Protein AF-A0A932UWS0-F1 (afdb_monomer_lite)

Secondary structure (DSSP, 8-state):
-HHHHHHHHHHHHHHHHHHHHHHHHHHHHHTTB-TTS-B--GGG-TT--HHHHHHHHHHHHHHHHT--TT--HHHHHHHHHHHHHHHHHHHHHHHHHHHHTTSS--SS--BGGGTSB-HHHHHHHHH-TTS-HHHHHHHHHHHHHHHHHTT-HHHH-TTSGGGSSPPPHHHHHHHHHIIIIIS-HHHHHSTTHHHHHHHHHHHHHHHHHHHH--SPPPTTTHHHHH-PPPPHHHHHHHHIIIIIHHHHHH-TT-THHHH-TTPPPPPTT-PPPP-PPPPGGG-----TT-TTTHHHHHHHHHHHHHHHHH-TTS-HHHHT--SSPPSS----------------------

Structure (mmCIF, N/CA/C/O backbone):
data_AF-A0A932UWS0-F1
#
_entry.id   AF-A0A932UWS0-F1
#
loop_
_atom_site.group_PDB
_atom_site.id
_atom_site.type_symbol
_atom_site.label_atom_id
_atom_site.label_alt_id
_atom_site.label_comp_id
_atom_site.label_asym_id
_atom_site.label_entity_id
_atom_site.label_seq_id
_atom_site.pdbx_PDB_ins_code
_atom_site.Cartn_x
_atom_site.Cartn_y
_atom_site.Cartn_z
_atom_site.occupancy
_atom_site.B_iso_or_equiv
_atom_site.auth_seq_id
_atom_site.auth_comp_id
_atom_site.auth_asym_id
_atom_site.auth_atom_id
_atom_site.pdbx_PDB_model_num
ATOM 1 N N . MET A 1 1 ? -3.680 20.865 -19.166 1.00 58.34 1 MET A N 1
ATOM 2 C CA . MET A 1 1 ? -3.885 19.403 -19.260 1.00 58.34 1 MET A CA 1
ATOM 3 C C . MET A 1 1 ? -2.942 18.615 -18.351 1.00 58.34 1 MET A C 1
ATOM 5 O O . MET A 1 1 ? -3.366 18.340 -17.243 1.00 58.34 1 MET A O 1
ATOM 9 N N . GLU A 1 2 ? -1.678 18.314 -18.695 1.00 74.88 2 GLU A N 1
ATOM 10 C CA . GLU A 1 2 ? -0.829 17.445 -17.831 1.00 74.88 2 GLU A CA 1
ATOM 11 C C . GLU A 1 2 ? -0.573 18.024 -16.422 1.00 74.88 2 GLU A C 1
ATOM 13 O O . GLU A 1 2 ? -0.642 17.312 -15.424 1.00 74.88 2 GLU A O 1
ATOM 18 N N . ARG A 1 3 ? -0.357 19.343 -16.314 1.00 79.38 3 ARG A N 1
ATOM 19 C CA . ARG A 1 3 ? -0.168 20.020 -15.018 1.00 79.38 3 ARG A CA 1
ATOM 20 C C . ARG A 1 3 ? -1.431 20.034 -14.147 1.00 79.38 3 ARG A C 1
ATOM 22 O O . ARG A 1 3 ? -1.320 19.866 -12.940 1.00 79.38 3 ARG A O 1
ATOM 29 N N . GLU A 1 4 ? -2.603 20.246 -14.745 1.00 84.81 4 GLU A N 1
ATOM 30 C CA . GLU A 1 4 ? -3.894 20.245 -14.029 1.00 84.81 4 GLU A CA 1
ATOM 31 C C . GLU A 1 4 ? -4.252 18.841 -13.554 1.00 84.81 4 GLU A C 1
ATOM 33 O O . GLU A 1 4 ? -4.661 18.659 -12.415 1.00 84.81 4 GLU A O 1
ATOM 38 N N . ARG A 1 5 ? -4.003 17.845 -14.402 1.00 87.25 5 ARG A N 1
ATOM 39 C CA . ARG A 1 5 ? -4.154 16.428 -14.089 1.00 87.25 5 ARG A CA 1
ATOM 40 C C . ARG A 1 5 ? -3.277 16.002 -12.910 1.00 87.25 5 ARG A C 1
ATOM 42 O O . ARG A 1 5 ? -3.780 15.451 -11.939 1.00 87.25 5 ARG A O 1
ATOM 49 N N . ARG A 1 6 ? -1.978 16.320 -12.949 1.00 88.00 6 ARG A N 1
ATOM 50 C CA . ARG A 1 6 ? -1.047 16.053 -11.836 1.00 88.00 6 ARG A CA 1
ATOM 51 C C . ARG A 1 6 ? -1.451 16.772 -10.550 1.00 88.00 6 ARG A C 1
ATOM 53 O O . ARG A 1 6 ? -1.358 16.194 -9.473 1.00 88.00 6 ARG A O 1
ATOM 60 N N . PHE A 1 7 ? -1.919 18.015 -10.664 1.00 91.81 7 PHE A N 1
ATOM 61 C CA . PHE A 1 7 ? -2.457 18.755 -9.526 1.00 91.81 7 PHE A CA 1
ATOM 62 C C . PHE A 1 7 ? -3.683 18.053 -8.930 1.00 91.81 7 PHE A C 1
ATOM 64 O O . PHE A 1 7 ? -3.729 17.862 -7.723 1.00 91.81 7 PHE A O 1
ATOM 71 N N . HIS A 1 8 ? -4.631 17.606 -9.755 1.00 94.62 8 HIS A N 1
ATOM 72 C CA . HIS A 1 8 ? -5.820 16.900 -9.281 1.00 94.62 8 HIS A CA 1
ATOM 73 C C . HIS A 1 8 ? -5.472 15.585 -8.567 1.00 94.62 8 HIS A C 1
ATOM 75 O O . HIS A 1 8 ? -5.904 15.387 -7.436 1.00 94.62 8 HIS A O 1
ATOM 81 N N . ILE A 1 9 ? -4.605 14.748 -9.155 1.00 95.06 9 ILE A N 1
ATOM 82 C CA . ILE A 1 9 ? -4.128 13.509 -8.511 1.00 95.06 9 ILE A CA 1
ATOM 83 C C . ILE A 1 9 ? -3.490 13.821 -7.151 1.00 95.06 9 ILE A C 1
ATOM 85 O O . ILE A 1 9 ? -3.750 13.125 -6.174 1.00 95.06 9 ILE A O 1
ATOM 89 N N . ARG A 1 10 ? -2.691 14.890 -7.057 1.00 94.38 10 ARG A N 1
ATOM 90 C CA . ARG A 1 10 ? -2.098 15.322 -5.786 1.00 94.38 10 ARG A CA 1
ATOM 91 C C . ARG A 1 10 ? -3.158 15.653 -4.734 1.00 94.38 10 ARG A C 1
ATOM 93 O O . ARG A 1 10 ? -3.017 15.222 -3.592 1.00 94.38 10 ARG A O 1
ATOM 100 N N . GLU A 1 11 ? -4.207 16.389 -5.098 1.00 96.12 11 GLU A N 1
ATOM 101 C CA . GLU A 1 11 ? -5.289 16.723 -4.163 1.00 96.12 11 GLU A CA 1
ATOM 102 C C . GLU A 1 11 ? -6.072 15.474 -3.720 1.00 96.12 11 GLU A C 1
ATOM 104 O O . GLU A 1 11 ? -6.375 15.344 -2.535 1.00 96.12 11 GLU A O 1
ATOM 109 N N . VAL A 1 12 ? -6.307 14.509 -4.618 1.00 97.31 12 VAL A N 1
ATOM 110 C CA . VAL A 1 12 ? -6.927 13.214 -4.272 1.00 97.31 12 VAL A CA 1
ATOM 111 C C . VAL A 1 12 ? -6.075 12.449 -3.255 1.00 97.31 12 VAL A C 1
ATOM 113 O O . VAL A 1 12 ? -6.592 11.977 -2.241 1.00 97.31 12 VAL A O 1
ATOM 116 N N . VAL A 1 13 ? -4.758 12.359 -3.475 1.00 96.38 13 VAL A N 1
ATOM 117 C CA . VAL A 1 13 ? -3.829 11.697 -2.539 1.00 96.38 13 VAL A CA 1
ATOM 118 C C . VAL A 1 13 ? -3.847 12.385 -1.175 1.00 96.38 13 VAL A C 1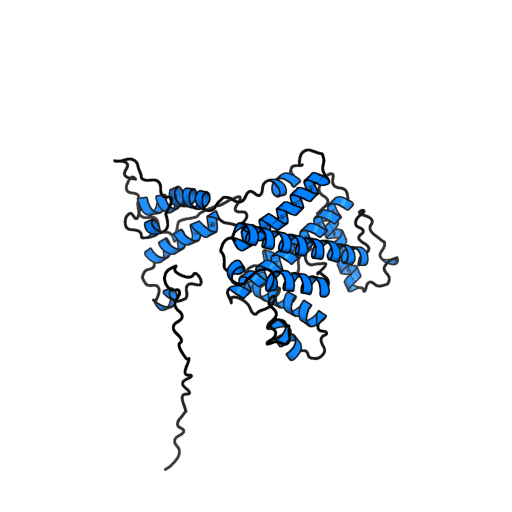
ATOM 120 O O . VAL A 1 13 ? -3.922 11.715 -0.143 1.00 96.38 13 VAL A O 1
ATOM 123 N N . LYS A 1 14 ? -3.834 13.721 -1.158 1.00 95.19 14 LYS A N 1
ATOM 124 C CA . LYS A 1 14 ? -3.912 14.517 0.069 1.00 95.19 14 LYS A CA 1
ATOM 125 C C . LYS A 1 14 ? -5.208 14.262 0.838 1.00 95.19 14 LYS A C 1
ATOM 127 O O . LYS A 1 14 ? -5.166 14.074 2.052 1.00 95.19 14 LYS A O 1
ATOM 132 N N . GLN A 1 15 ? -6.341 14.223 0.144 1.00 96.88 15 GLN A N 1
ATOM 133 C CA . GLN A 1 15 ? -7.634 13.917 0.748 1.00 96.88 15 GLN A CA 1
ATOM 134 C C . GLN A 1 15 ? -7.652 12.504 1.343 1.00 96.88 15 GLN A C 1
ATOM 136 O O . GLN A 1 15 ? -8.058 12.333 2.490 1.00 96.88 15 GLN A O 1
ATOM 141 N N . CYS A 1 16 ? -7.169 11.501 0.602 1.00 98.06 16 CYS A N 1
ATOM 142 C CA . CYS A 1 16 ? -7.095 10.121 1.089 1.00 98.06 16 CYS A CA 1
ATOM 143 C C . CYS A 1 16 ? -6.249 10.018 2.360 1.00 98.06 16 CYS A C 1
ATOM 145 O O . CYS A 1 16 ? -6.648 9.355 3.316 1.00 98.06 16 CYS A O 1
ATOM 147 N N . ARG A 1 17 ? -5.108 10.715 2.392 1.00 96.12 17 ARG A N 1
ATOM 148 C CA . ARG A 1 17 ? -4.246 10.787 3.571 1.00 96.12 17 ARG A CA 1
ATOM 149 C C . ARG A 1 17 ? -4.981 11.352 4.783 1.00 96.12 17 ARG A C 1
ATOM 151 O O . ARG A 1 17 ? -4.983 10.718 5.831 1.00 96.12 17 ARG A O 1
ATOM 158 N N . GLN A 1 18 ? -5.627 12.506 4.629 1.00 95.94 18 GLN A N 1
ATOM 159 C CA . GLN A 1 18 ? -6.355 13.161 5.720 1.00 95.94 18 GLN A CA 1
ATOM 160 C C . GLN A 1 18 ? -7.493 12.292 6.261 1.00 95.94 18 GLN A C 1
ATOM 162 O O . GLN A 1 18 ? -7.678 12.219 7.473 1.00 95.94 18 GLN A O 1
ATOM 167 N N . LEU A 1 19 ? -8.237 11.620 5.374 1.00 98.06 19 LEU A N 1
ATOM 168 C CA . LEU A 1 19 ? -9.303 10.699 5.765 1.00 98.06 19 LEU A CA 1
ATOM 169 C C . LEU A 1 19 ? -8.758 9.529 6.589 1.00 98.06 19 LEU A C 1
ATOM 171 O O . LEU A 1 19 ? -9.299 9.237 7.651 1.00 98.06 19 LEU A O 1
ATOM 175 N N . LEU A 1 20 ? -7.682 8.889 6.122 1.00 98.12 20 LEU A N 1
ATOM 176 C CA . LEU A 1 20 ? -7.073 7.749 6.809 1.00 98.12 20 LEU A CA 1
ATOM 177 C C . LEU A 1 20 ? -6.462 8.146 8.152 1.00 98.12 20 LEU A C 1
ATOM 179 O O . LEU A 1 20 ? -6.723 7.485 9.149 1.00 98.12 20 LEU A O 1
ATOM 183 N N . GLU A 1 21 ? -5.674 9.220 8.204 1.00 95.94 21 GLU A N 1
ATOM 184 C CA . GLU A 1 21 ? -5.027 9.654 9.446 1.00 95.94 21 GLU A CA 1
ATOM 185 C C . GLU A 1 21 ? -6.061 10.048 10.515 1.00 95.94 21 GLU A C 1
ATOM 187 O O . GLU A 1 21 ? -5.931 9.644 11.670 1.00 95.94 21 GLU A O 1
ATOM 192 N N . ALA A 1 22 ? -7.121 10.771 10.134 1.00 97.06 22 ALA A N 1
ATOM 193 C CA . ALA A 1 22 ? -8.182 11.162 11.062 1.00 97.06 22 ALA A CA 1
ATOM 194 C C . ALA A 1 22 ? -8.993 9.961 11.580 1.00 97.06 22 ALA A C 1
ATOM 196 O O . ALA A 1 22 ? -9.351 9.914 12.755 1.00 97.06 22 ALA A O 1
ATOM 197 N N . ASP A 1 23 ? -9.284 8.989 10.718 1.00 98.31 23 ASP A N 1
ATOM 198 C CA . ASP A 1 23 ? -10.013 7.771 11.083 1.00 98.31 23 ASP A CA 1
ATOM 199 C C . ASP A 1 23 ? -9.198 6.869 12.013 1.00 98.31 23 ASP A C 1
ATOM 201 O O . ASP A 1 23 ? -9.688 6.424 13.051 1.00 98.31 23 ASP A O 1
ATOM 205 N N . LEU A 1 24 ? -7.920 6.670 11.691 1.00 96.75 24 LEU A N 1
ATOM 206 C CA . LEU A 1 24 ? -7.016 5.858 12.496 1.00 96.75 24 LEU A CA 1
ATOM 207 C C . LEU A 1 24 ? -6.747 6.486 13.867 1.00 96.75 24 LEU A C 1
ATOM 209 O O . LEU A 1 24 ? -6.638 5.753 14.848 1.00 96.75 24 LEU A O 1
ATOM 213 N N . ASP A 1 25 ? -6.699 7.817 13.977 1.00 96.56 25 ASP A N 1
ATOM 214 C CA . ASP A 1 25 ? -6.643 8.501 15.276 1.00 96.56 25 ASP A CA 1
ATOM 215 C C . ASP A 1 25 ? -7.885 8.186 16.129 1.00 96.56 25 ASP A C 1
ATOM 217 O O . ASP A 1 25 ? -7.767 7.856 17.312 1.00 96.56 25 ASP A O 1
ATOM 221 N N . VAL A 1 26 ? -9.082 8.205 15.533 1.00 96.75 26 VAL A N 1
ATOM 222 C CA . VAL A 1 26 ? -10.325 7.830 16.228 1.00 96.75 26 VAL A CA 1
ATOM 223 C C . VAL A 1 26 ? -10.287 6.370 16.685 1.00 96.75 26 VAL A C 1
ATOM 225 O O . VAL A 1 26 ? -10.605 6.089 17.846 1.00 96.75 26 VAL A O 1
ATOM 228 N N . GLU A 1 27 ? -9.858 5.444 15.826 1.00 95.75 27 GLU A N 1
ATOM 229 C CA . GLU A 1 27 ? -9.758 4.030 16.192 1.00 95.75 27 GLU A CA 1
ATOM 230 C C . GLU A 1 27 ? -8.694 3.799 17.283 1.00 95.75 27 GLU A C 1
ATOM 232 O O . GLU A 1 27 ? -8.958 3.094 18.259 1.00 95.75 27 GLU A O 1
ATOM 237 N N . LEU A 1 28 ? -7.525 4.448 17.226 1.00 96.38 28 LEU A N 1
ATOM 238 C CA . LEU A 1 28 ? -6.516 4.360 18.294 1.00 96.38 28 LEU A CA 1
ATOM 239 C C . LEU A 1 28 ? -7.053 4.895 19.630 1.00 96.38 28 LEU A C 1
ATOM 241 O O . LEU A 1 28 ? -6.861 4.267 20.677 1.00 96.38 28 LEU A O 1
ATOM 245 N N . ARG A 1 29 ? -7.805 6.001 19.612 1.00 95.56 29 ARG A N 1
ATOM 246 C CA . ARG A 1 29 ? -8.463 6.550 20.810 1.00 95.56 29 ARG A CA 1
ATOM 247 C C . ARG A 1 29 ? -9.533 5.615 21.368 1.00 95.56 29 ARG A C 1
ATOM 249 O O . ARG A 1 29 ? -9.649 5.507 22.588 1.00 95.56 29 ARG A O 1
ATOM 256 N N . ARG A 1 30 ? -10.268 4.881 20.525 1.00 95.06 30 ARG A N 1
ATOM 257 C CA . ARG A 1 30 ? -11.201 3.820 20.962 1.00 95.06 30 ARG A CA 1
ATOM 258 C C . ARG A 1 30 ? -10.479 2.706 21.728 1.00 95.06 30 ARG A C 1
ATOM 260 O O . ARG A 1 30 ? -11.054 2.131 22.654 1.00 95.06 30 ARG A O 1
ATOM 267 N N . PHE A 1 31 ? -9.222 2.446 21.378 1.00 95.69 31 PHE A N 1
ATOM 268 C CA . PHE A 1 31 ? -8.300 1.561 22.090 1.00 95.69 31 PHE A CA 1
ATOM 269 C C . PHE A 1 31 ? -7.591 2.250 23.280 1.00 95.69 31 PHE A C 1
ATOM 271 O O . PHE A 1 31 ? -6.786 1.633 23.969 1.00 95.69 31 PHE A O 1
ATOM 278 N N . GLY A 1 32 ? -7.888 3.513 23.591 1.00 95.31 32 GLY A N 1
ATOM 279 C CA . GLY A 1 32 ? -7.264 4.248 24.696 1.00 95.31 32 GLY A CA 1
ATOM 280 C C . GLY A 1 32 ? -5.799 4.622 24.454 1.00 95.31 32 GLY A C 1
ATOM 281 O O . GLY A 1 32 ? -5.059 4.832 25.416 1.00 95.31 32 GLY A O 1
ATOM 282 N N . LEU A 1 33 ? -5.376 4.673 23.189 1.00 96.00 33 LEU A N 1
ATOM 283 C CA . LEU A 1 33 ? -4.053 5.109 22.742 1.00 96.00 33 LEU A CA 1
ATOM 284 C C . LEU A 1 33 ? -4.166 6.554 22.243 1.00 96.00 33 LEU A C 1
ATOM 286 O O . LEU A 1 33 ? -4.597 6.802 21.117 1.00 96.00 33 LEU A O 1
ATOM 290 N N . MET A 1 34 ? -3.836 7.508 23.109 1.00 95.31 34 MET A N 1
ATOM 291 C CA . MET A 1 34 ? -4.069 8.930 22.867 1.00 95.31 34 MET A CA 1
ATOM 292 C C . MET A 1 34 ? -2.933 9.565 22.060 1.00 95.31 34 MET A C 1
ATOM 294 O O . MET A 1 34 ? -1.764 9.226 22.234 1.00 95.31 34 MET A O 1
ATOM 298 N N . GLU A 1 35 ? -3.283 10.564 21.252 1.00 90.88 35 GLU A N 1
ATOM 299 C CA . GLU A 1 35 ? -2.349 11.339 20.424 1.00 90.88 35 GLU A CA 1
ATOM 300 C C . GLU A 1 35 ? -1.270 12.078 21.235 1.00 90.88 35 GLU A C 1
ATOM 302 O O . GLU A 1 35 ? -0.159 12.285 20.762 1.00 90.88 35 GLU A O 1
ATOM 307 N N . ASP A 1 36 ? -1.552 12.448 22.487 1.00 90.56 36 ASP A N 1
ATOM 308 C CA . ASP A 1 36 ? -0.566 13.058 23.392 1.00 90.56 36 ASP A CA 1
ATOM 309 C C . ASP A 1 36 ? 0.384 12.035 24.047 1.00 90.56 36 ASP A C 1
ATOM 311 O O . ASP A 1 36 ? 1.141 12.368 24.960 1.00 90.56 36 ASP A O 1
ATOM 315 N N . GLY A 1 37 ? 0.348 10.781 23.590 1.00 88.56 37 GLY A N 1
ATOM 316 C CA . GLY A 1 37 ? 1.151 9.678 24.102 1.00 88.56 37 GLY A CA 1
ATOM 317 C C . GLY A 1 37 ? 0.593 9.046 25.376 1.00 88.56 37 GLY A C 1
ATOM 318 O O . GLY A 1 37 ? 1.191 8.099 25.887 1.00 88.56 37 GLY A O 1
ATOM 319 N N . ARG A 1 38 ? -0.537 9.518 25.922 1.00 93.75 38 ARG A N 1
ATOM 320 C CA . ARG A 1 38 ? -1.163 8.845 27.066 1.00 93.75 38 ARG A CA 1
ATOM 321 C C . ARG A 1 38 ? -1.746 7.499 26.656 1.00 93.75 38 ARG A C 1
ATOM 323 O O . ARG A 1 38 ? -2.413 7.356 25.636 1.00 93.75 38 ARG A O 1
ATOM 330 N N . ILE A 1 39 ? -1.554 6.530 27.537 1.00 94.69 39 ILE A N 1
ATOM 331 C CA . ILE A 1 39 ? -2.109 5.188 27.435 1.00 94.69 39 ILE A CA 1
ATOM 332 C C . ILE A 1 39 ? -3.119 5.016 28.573 1.00 94.69 39 ILE A C 1
ATOM 334 O O . ILE A 1 39 ? -2.762 5.148 29.743 1.00 94.69 39 ILE A O 1
ATOM 338 N N . LEU A 1 40 ? -4.386 4.765 28.235 1.00 94.00 40 LEU A N 1
ATOM 339 C CA . LEU A 1 40 ? -5.429 4.482 29.221 1.00 94.00 40 LEU A CA 1
ATOM 340 C C . LEU A 1 40 ? -5.361 3.025 29.691 1.00 94.00 40 LEU A C 1
ATOM 342 O O . LEU A 1 40 ? -5.126 2.115 28.894 1.00 94.00 40 LEU A O 1
ATOM 346 N N . ASP A 1 41 ? -5.619 2.821 30.984 1.00 92.69 41 ASP A N 1
ATOM 347 C CA . ASP A 1 41 ? -5.729 1.491 31.586 1.00 92.69 41 ASP A CA 1
ATOM 348 C C . ASP A 1 41 ? -6.915 0.715 30.995 1.00 92.69 41 ASP A C 1
ATOM 350 O O . ASP A 1 41 ? -7.986 1.286 30.768 1.00 92.69 41 ASP A O 1
ATOM 354 N N . LEU A 1 42 ? -6.757 -0.601 30.817 1.00 91.00 42 LEU A N 1
ATOM 355 C CA . LEU A 1 42 ? -7.800 -1.475 30.257 1.00 91.00 42 LEU A CA 1
ATOM 356 C C . LEU A 1 42 ? -9.105 -1.452 31.070 1.00 91.00 42 LEU A C 1
ATOM 358 O O . LEU A 1 42 ? -10.185 -1.536 30.489 1.00 91.00 42 LEU A O 1
ATOM 362 N N . ASP A 1 43 ? -9.027 -1.255 32.388 1.00 90.31 43 ASP A N 1
ATOM 363 C CA . ASP A 1 43 ? -10.201 -1.157 33.268 1.00 90.31 43 ASP A CA 1
ATOM 364 C C . ASP A 1 43 ? -11.103 0.042 32.931 1.00 90.31 43 ASP A C 1
ATOM 366 O O . ASP A 1 43 ? -12.295 0.044 33.239 1.00 90.31 43 ASP A O 1
ATOM 370 N N . LYS A 1 44 ? -10.552 1.067 32.267 1.00 91.56 44 LYS A N 1
ATOM 371 C CA . LYS A 1 44 ? -11.286 2.258 31.810 1.00 91.56 44 LYS A CA 1
ATOM 372 C C . LYS A 1 44 ? -11.905 2.074 30.419 1.00 91.56 44 LYS A C 1
ATOM 374 O O . LYS A 1 44 ? -12.530 3.005 29.916 1.00 91.56 44 LYS A O 1
ATOM 379 N N . LEU A 1 45 ? -11.749 0.899 29.803 1.00 93.25 45 LEU A N 1
ATOM 380 C CA . LEU A 1 45 ? -12.214 0.571 28.451 1.00 93.25 45 LEU A CA 1
ATOM 381 C C . LEU A 1 45 ? -13.161 -0.652 28.476 1.00 93.25 45 LEU A C 1
ATOM 383 O O . LEU A 1 45 ? -12.862 -1.688 27.876 1.00 93.25 45 LEU A O 1
ATOM 387 N N . PRO A 1 46 ? -14.317 -0.574 29.170 1.00 92.81 46 PRO A N 1
ATOM 388 C CA . PRO A 1 46 ? -15.211 -1.721 29.365 1.00 92.81 46 PRO A CA 1
ATOM 389 C C . PRO A 1 46 ? -15.894 -2.206 28.077 1.00 92.81 46 PRO A C 1
ATOM 391 O O . PRO A 1 46 ? -16.451 -3.298 28.056 1.00 92.81 46 PRO A O 1
ATOM 394 N N . HIS A 1 47 ? -15.867 -1.407 27.007 1.00 92.75 47 HIS A N 1
ATOM 395 C CA . HIS A 1 47 ? -16.423 -1.756 25.698 1.00 92.75 47 HIS A CA 1
ATOM 396 C C . HIS A 1 47 ? -15.535 -2.703 24.881 1.00 92.75 47 HIS A C 1
ATOM 398 O O . HIS A 1 47 ? -15.997 -3.213 23.863 1.00 92.75 47 HIS A O 1
ATOM 404 N N . LEU A 1 48 ? -14.274 -2.916 25.276 1.00 93.38 48 LEU A N 1
ATOM 405 C CA . LEU A 1 48 ? -13.361 -3.801 24.553 1.00 93.38 48 LEU A CA 1
ATOM 406 C C . LEU A 1 48 ? -13.644 -5.268 24.882 1.00 93.38 48 LEU A C 1
ATOM 408 O O . LEU A 1 48 ? -13.637 -5.671 26.048 1.00 93.38 48 LEU A O 1
ATOM 412 N N . THR A 1 49 ? -13.831 -6.068 23.833 1.00 94.19 49 THR A N 1
ATOM 413 C CA . THR A 1 49 ? -13.890 -7.531 23.928 1.00 94.19 49 THR A CA 1
ATOM 414 C C . THR A 1 49 ? -12.520 -8.120 24.290 1.00 94.19 49 THR A C 1
ATOM 416 O O . THR A 1 49 ? -11.505 -7.435 24.199 1.00 94.19 49 THR A O 1
ATOM 419 N N . GLU A 1 50 ? -12.447 -9.401 24.661 1.00 91.56 50 GLU A N 1
ATOM 420 C CA . GLU A 1 50 ? -11.153 -10.057 24.933 1.00 91.56 50 GLU A CA 1
ATOM 421 C C . GLU A 1 50 ? -10.210 -10.025 23.717 1.00 91.56 50 GLU A C 1
ATOM 423 O O . GLU A 1 50 ? -9.041 -9.669 23.850 1.00 91.56 50 GLU A O 1
ATOM 428 N N . ALA A 1 51 ? -10.731 -10.258 22.507 1.00 91.81 51 ALA A N 1
ATOM 429 C CA . ALA A 1 51 ? -9.946 -10.126 21.276 1.00 91.81 51 ALA A CA 1
ATOM 430 C C . ALA A 1 51 ? -9.460 -8.681 21.041 1.00 91.81 51 ALA A C 1
ATOM 432 O O . ALA A 1 51 ? -8.349 -8.455 20.559 1.00 91.81 51 ALA A O 1
ATOM 433 N N . ASP A 1 52 ? -10.271 -7.684 21.406 1.00 93.50 52 ASP A N 1
ATOM 434 C CA . ASP A 1 52 ? -9.864 -6.280 21.341 1.00 93.50 52 ASP A CA 1
ATOM 435 C C . ASP A 1 52 ? -8.790 -5.947 22.384 1.00 93.50 52 ASP A C 1
ATOM 437 O O . ASP A 1 52 ? -7.912 -5.133 22.107 1.00 93.50 52 ASP A O 1
ATOM 441 N N . ARG A 1 53 ? -8.807 -6.581 23.562 1.00 93.81 53 ARG A N 1
ATOM 442 C CA . ARG A 1 53 ? -7.766 -6.418 24.589 1.00 93.81 53 ARG A CA 1
ATOM 443 C C . ARG A 1 53 ? -6.430 -7.002 24.135 1.00 93.81 53 ARG A C 1
ATOM 445 O O . ARG A 1 53 ? -5.400 -6.358 24.313 1.00 93.81 53 ARG A O 1
ATOM 452 N N . GLU A 1 54 ? -6.433 -8.163 23.486 1.00 93.69 54 GLU A N 1
ATOM 453 C CA . GLU A 1 54 ? -5.222 -8.729 22.874 1.00 93.69 54 GLU A CA 1
ATOM 454 C C . GLU A 1 54 ? -4.667 -7.807 21.782 1.00 93.69 54 GLU A C 1
ATOM 456 O O . GLU A 1 54 ? -3.489 -7.440 21.803 1.00 93.69 54 GLU A O 1
ATOM 461 N N . ARG A 1 55 ? -5.535 -7.347 20.871 1.00 93.94 55 ARG A N 1
ATOM 462 C CA . ARG A 1 55 ? -5.166 -6.378 19.829 1.00 93.94 55 ARG A CA 1
ATOM 463 C C . ARG A 1 55 ? -4.625 -5.086 20.435 1.00 93.94 55 ARG A C 1
ATOM 465 O O . ARG A 1 55 ? -3.634 -4.548 19.951 1.00 93.94 55 ARG A O 1
ATOM 472 N N . ARG A 1 56 ? -5.236 -4.602 21.516 1.00 94.81 56 ARG A N 1
ATOM 473 C CA . ARG A 1 56 ? -4.803 -3.413 22.248 1.00 94.81 56 ARG A CA 1
ATOM 474 C C . ARG A 1 56 ? -3.377 -3.553 22.777 1.00 94.81 56 ARG A C 1
ATOM 476 O O . ARG A 1 56 ? -2.600 -2.605 22.663 1.00 94.81 56 ARG A O 1
ATOM 483 N N . LEU A 1 57 ? -3.023 -4.697 23.355 1.00 93.94 57 LEU A N 1
ATOM 484 C CA . LEU A 1 57 ? -1.661 -4.949 23.833 1.00 93.94 57 LEU A CA 1
ATOM 485 C C . LEU A 1 57 ? -0.660 -4.968 22.670 1.00 93.94 57 LEU A C 1
ATOM 487 O O . LEU A 1 57 ? 0.383 -4.321 22.756 1.00 93.94 57 LEU A O 1
ATOM 491 N N . ALA A 1 58 ? -1.015 -5.619 21.559 1.00 94.00 58 ALA A N 1
ATOM 492 C CA . ALA A 1 58 ? -0.187 -5.646 20.354 1.00 94.00 58 ALA A CA 1
ATOM 493 C C . ALA A 1 58 ? 0.023 -4.243 19.748 1.00 94.00 58 ALA A C 1
ATOM 495 O O . ALA A 1 58 ? 1.133 -3.915 19.333 1.00 94.00 58 ALA A O 1
ATOM 496 N N . LEU A 1 59 ? -1.013 -3.394 19.742 1.00 94.94 59 LEU A N 1
ATOM 497 C CA . LEU A 1 59 ? -0.926 -2.002 19.284 1.00 94.94 59 LEU A CA 1
ATOM 498 C C . LEU A 1 59 ? 0.034 -1.174 20.143 1.00 94.94 59 LEU A C 1
ATOM 500 O O . LEU A 1 59 ? 0.850 -0.425 19.615 1.00 94.94 59 LEU A O 1
ATOM 504 N N . GLU A 1 60 ? -0.028 -1.318 21.467 1.00 94.56 60 GLU A N 1
ATOM 505 C CA . GLU A 1 60 ? 0.902 -0.620 22.360 1.00 94.56 60 GLU A CA 1
ATOM 506 C C . GLU A 1 60 ? 2.345 -1.086 22.171 1.00 94.56 60 GLU A C 1
ATOM 508 O O . GLU A 1 60 ? 3.254 -0.258 22.182 1.00 94.56 60 GLU A O 1
ATOM 513 N N . GLU A 1 61 ? 2.572 -2.383 21.964 1.00 92.12 61 GLU A N 1
ATOM 514 C CA . GLU A 1 61 ? 3.904 -2.892 21.636 1.00 92.12 61 GLU A CA 1
ATOM 515 C C . GLU A 1 61 ? 4.402 -2.334 20.295 1.00 92.12 61 GLU A C 1
ATOM 517 O O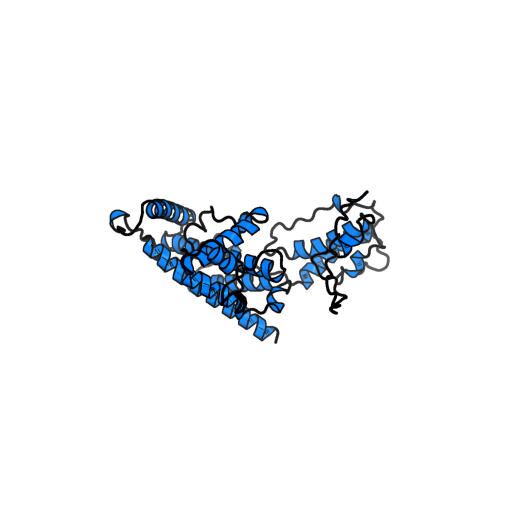 . GLU A 1 61 ? 5.555 -1.914 20.199 1.00 92.12 61 GLU A O 1
ATOM 522 N N . ALA A 1 62 ? 3.539 -2.285 19.277 1.00 87.44 62 ALA A N 1
ATOM 523 C CA . ALA A 1 62 ? 3.876 -1.736 17.968 1.00 87.44 62 ALA A CA 1
ATOM 524 C C . ALA A 1 62 ? 4.251 -0.248 18.053 1.00 87.44 62 ALA A C 1
ATOM 526 O O . ALA A 1 62 ? 5.302 0.140 17.551 1.00 87.44 62 ALA A O 1
ATOM 527 N N . ILE A 1 63 ? 3.473 0.563 18.776 1.00 88.81 63 ILE A N 1
ATOM 528 C CA . ILE A 1 63 ? 3.786 1.983 19.000 1.00 88.81 63 ILE A CA 1
ATOM 529 C C . ILE A 1 63 ? 5.103 2.140 19.766 1.00 88.81 63 ILE A C 1
ATOM 531 O O . ILE A 1 63 ? 5.931 2.971 19.406 1.00 88.81 63 ILE A O 1
ATOM 535 N N . LYS A 1 64 ? 5.344 1.332 20.805 1.00 88.06 64 LYS A N 1
ATOM 536 C CA . LYS A 1 64 ? 6.610 1.383 21.555 1.00 88.06 64 LYS A CA 1
ATOM 537 C C . LYS A 1 64 ? 7.818 1.011 20.694 1.00 88.06 64 LYS A C 1
ATOM 539 O O . LYS A 1 64 ? 8.898 1.537 20.938 1.00 88.06 64 LYS A O 1
ATOM 544 N N . LYS A 1 65 ? 7.666 0.140 19.691 1.00 79.06 65 LYS A N 1
ATOM 545 C CA . LYS A 1 65 ? 8.748 -0.192 18.744 1.00 79.06 65 LYS A CA 1
ATOM 546 C C . LYS A 1 65 ? 9.135 0.986 17.850 1.00 79.06 65 LYS A C 1
ATOM 548 O O . LYS A 1 65 ? 10.305 1.095 17.502 1.00 79.06 65 LYS A O 1
ATOM 553 N N . GLU A 1 66 ? 8.200 1.885 17.549 1.00 75.88 66 GLU A N 1
ATOM 554 C CA . GLU A 1 66 ? 8.480 3.127 16.810 1.00 75.88 66 GLU A CA 1
ATOM 555 C C . GLU A 1 66 ? 9.241 4.171 17.650 1.00 75.88 66 GLU A C 1
ATOM 557 O O . GLU A 1 66 ? 9.699 5.195 17.133 1.00 75.88 66 GLU A O 1
ATOM 562 N N . GLN A 1 67 ? 9.402 3.931 18.957 1.00 78.44 67 GLN A N 1
ATOM 563 C CA . GLN A 1 67 ? 10.127 4.818 19.856 1.00 78.44 67 GLN A CA 1
ATOM 564 C C . GLN A 1 67 ? 11.648 4.633 19.713 1.00 78.44 67 GLN A C 1
ATOM 566 O O . GLN A 1 67 ? 12.301 3.948 20.501 1.00 78.44 67 GLN A O 1
ATOM 571 N N . ALA A 1 68 ? 12.228 5.279 18.702 1.00 69.19 68 ALA A N 1
ATOM 572 C CA . ALA A 1 68 ? 13.677 5.396 18.553 1.00 69.19 68 ALA A CA 1
ATOM 573 C C . ALA A 1 68 ? 14.314 6.200 19.717 1.00 69.19 68 ALA A C 1
ATOM 575 O O . ALA A 1 68 ? 13.622 6.965 20.403 1.00 69.19 68 ALA A O 1
ATOM 576 N N . PRO A 1 69 ? 15.634 6.062 19.968 1.00 67.81 69 PRO A N 1
ATOM 577 C CA . PRO A 1 69 ? 16.316 6.791 21.035 1.00 67.81 69 PRO A CA 1
ATOM 578 C C . PRO A 1 69 ? 16.108 8.307 20.928 1.00 67.81 69 PRO A C 1
ATOM 580 O O . PRO A 1 69 ? 16.516 8.932 19.957 1.00 67.81 69 PRO A O 1
ATOM 583 N N . GLY A 1 70 ? 15.501 8.903 21.956 1.00 73.69 70 GLY A N 1
ATOM 584 C CA . GLY A 1 70 ? 15.244 10.346 22.015 1.00 73.69 70 GLY A CA 1
ATOM 585 C C . GLY A 1 70 ? 13.839 10.778 21.591 1.00 73.69 70 GLY A C 1
ATOM 586 O O . GLY A 1 70 ? 13.509 11.942 21.803 1.00 73.69 70 GLY A O 1
ATOM 587 N N . LEU A 1 71 ? 13.000 9.869 21.079 1.00 75.56 71 LEU A N 1
ATOM 588 C CA . LEU A 1 71 ? 11.599 10.161 20.771 1.00 75.56 71 LEU A CA 1
ATOM 589 C C . LEU A 1 71 ? 10.690 9.964 21.984 1.00 75.56 71 LEU A C 1
ATOM 591 O O . LEU A 1 71 ? 10.827 9.023 22.777 1.00 75.56 71 LEU A O 1
ATOM 595 N N . THR A 1 72 ? 9.720 10.858 22.103 1.00 88.19 72 THR A N 1
ATOM 596 C CA . THR A 1 72 ? 8.600 10.746 23.033 1.00 88.19 72 THR A CA 1
ATOM 597 C C . THR A 1 72 ? 7.590 9.707 22.547 1.00 88.19 72 THR A C 1
ATOM 599 O O . THR A 1 72 ? 7.510 9.378 21.364 1.00 88.19 72 THR A O 1
ATOM 602 N N . LEU A 1 73 ? 6.761 9.211 23.465 1.00 88.62 73 LEU A N 1
ATOM 603 C CA . LEU A 1 73 ? 5.684 8.282 23.117 1.00 88.62 73 LEU A CA 1
ATOM 604 C C . LEU A 1 73 ? 4.626 8.926 22.201 1.00 88.62 73 LEU A C 1
ATOM 606 O O . LEU A 1 73 ? 4.047 8.242 21.366 1.00 88.62 73 LEU A O 1
ATOM 610 N N . GLN A 1 74 ? 4.422 10.243 22.312 1.00 89.00 74 GLN A N 1
ATOM 611 C CA . GLN A 1 74 ? 3.595 11.022 21.386 1.00 89.00 74 GLN A CA 1
ATOM 612 C C . GLN A 1 74 ? 4.147 10.968 19.953 1.00 89.00 74 GLN A C 1
ATOM 614 O O . GLN A 1 74 ? 3.404 10.732 19.002 1.00 89.00 74 GLN A O 1
ATOM 619 N N . GLU A 1 75 ? 5.455 11.160 19.775 1.00 81.38 75 GLU A N 1
ATOM 620 C CA . GLU A 1 75 ? 6.077 11.095 18.448 1.00 81.38 75 GLU A CA 1
ATOM 621 C C . GLU A 1 75 ? 6.047 9.677 17.872 1.00 81.38 75 GLU A C 1
ATOM 623 O O . GLU A 1 75 ? 5.808 9.518 16.676 1.00 81.38 75 GLU A O 1
ATOM 628 N N . ALA A 1 76 ? 6.233 8.657 18.715 1.00 80.75 76 ALA A N 1
ATOM 629 C CA . ALA A 1 76 ? 6.113 7.256 18.322 1.00 80.75 76 ALA A CA 1
ATOM 630 C C . ALA A 1 76 ? 4.675 6.890 17.907 1.00 80.75 76 ALA A C 1
ATOM 632 O O . ALA A 1 76 ? 4.481 6.237 16.884 1.00 80.75 76 ALA A O 1
ATOM 633 N N . HIS A 1 77 ? 3.661 7.370 18.642 1.00 89.56 77 HIS A N 1
ATOM 634 C CA . HIS A 1 77 ? 2.241 7.215 18.285 1.00 89.56 77 HIS A CA 1
ATOM 635 C C . HIS A 1 77 ? 1.947 7.828 16.916 1.00 89.56 77 HIS A C 1
ATOM 637 O O . HIS A 1 77 ? 1.415 7.148 16.038 1.00 89.56 77 HIS A O 1
ATOM 643 N N . ARG A 1 78 ? 2.389 9.072 16.695 1.00 85.50 78 ARG A N 1
ATOM 644 C CA . ARG A 1 78 ? 2.223 9.761 15.411 1.00 85.50 78 ARG A CA 1
ATOM 645 C C . ARG A 1 78 ? 2.904 9.009 14.264 1.00 85.50 78 ARG A C 1
ATOM 647 O O . ARG A 1 78 ? 2.299 8.864 13.207 1.00 85.50 78 ARG A O 1
ATOM 654 N N . ARG A 1 79 ? 4.141 8.529 14.454 1.00 81.06 79 ARG A N 1
ATOM 655 C CA . ARG A 1 79 ? 4.860 7.728 13.444 1.00 81.06 79 ARG A CA 1
ATOM 656 C C . ARG A 1 79 ? 4.099 6.446 13.113 1.00 81.06 79 ARG A C 1
ATOM 658 O O . ARG A 1 79 ? 3.824 6.205 11.944 1.00 81.06 79 ARG A O 1
ATOM 665 N N . TYR A 1 80 ? 3.681 5.689 14.128 1.00 84.75 80 TYR A N 1
ATOM 666 C CA . TYR A 1 80 ? 2.899 4.469 13.933 1.00 84.75 80 TYR A CA 1
ATOM 667 C C . TYR A 1 80 ? 1.614 4.730 13.134 1.00 84.75 80 TYR A C 1
ATOM 669 O O . TYR A 1 80 ? 1.343 4.032 12.160 1.00 84.75 80 TYR A O 1
ATOM 677 N N . LEU A 1 81 ? 0.850 5.766 13.499 1.00 91.12 81 LEU A N 1
ATOM 678 C CA . LEU A 1 81 ? -0.371 6.151 12.788 1.00 91.12 81 LEU A CA 1
ATOM 679 C C . LEU A 1 81 ? -0.089 6.470 11.313 1.00 91.12 81 LEU A C 1
ATOM 681 O O . LEU A 1 81 ? -0.799 5.977 10.436 1.00 91.12 81 LEU A O 1
ATOM 685 N N . GLN A 1 82 ? 0.958 7.253 11.033 1.00 84.25 82 GLN A N 1
ATOM 686 C CA . GLN A 1 82 ? 1.350 7.617 9.668 1.00 84.25 82 GLN A CA 1
ATOM 687 C C . GLN A 1 82 ? 1.767 6.393 8.838 1.00 84.25 82 GLN A C 1
ATOM 689 O O . GLN A 1 82 ? 1.374 6.285 7.675 1.00 84.25 82 GLN A O 1
ATOM 694 N N . GLU A 1 83 ? 2.495 5.444 9.431 1.00 82.06 83 GLU A N 1
ATOM 695 C CA . GLU A 1 83 ? 2.898 4.197 8.768 1.00 82.06 83 GLU A CA 1
ATOM 696 C C . GLU A 1 83 ? 1.706 3.269 8.490 1.00 82.06 83 GLU A C 1
ATOM 698 O O . GLU A 1 83 ? 1.605 2.699 7.399 1.00 82.06 83 GLU A O 1
ATOM 703 N N . VAL A 1 84 ? 0.751 3.151 9.421 1.00 88.81 84 VAL A N 1
ATOM 704 C CA . VAL A 1 84 ? -0.497 2.401 9.188 1.00 88.81 84 VAL A CA 1
ATOM 705 C C . VAL A 1 84 ? -1.305 3.046 8.061 1.00 88.81 84 VAL A C 1
ATOM 707 O O . VAL A 1 84 ? -1.716 2.350 7.128 1.00 88.81 84 VAL A O 1
ATOM 710 N N . ALA A 1 85 ? -1.489 4.370 8.102 1.00 92.25 85 ALA A N 1
ATOM 711 C CA . ALA A 1 85 ? -2.210 5.115 7.072 1.00 92.25 85 ALA A CA 1
ATOM 712 C C . ALA A 1 85 ? -1.577 4.905 5.690 1.00 92.25 85 ALA A C 1
ATOM 714 O O . ALA A 1 85 ? -2.273 4.564 4.730 1.00 92.25 85 ALA A O 1
ATOM 715 N N . PHE A 1 86 ? -0.250 5.034 5.600 1.00 88.00 86 PHE A N 1
ATOM 716 C CA . PHE A 1 86 ? 0.486 4.806 4.362 1.00 88.00 86 PHE A CA 1
ATOM 717 C C . PHE A 1 86 ? 0.358 3.362 3.881 1.00 88.00 86 PHE A C 1
ATOM 719 O O . PHE A 1 86 ? 0.112 3.133 2.701 1.00 88.00 86 PHE A O 1
ATOM 726 N N . THR A 1 87 ? 0.467 2.384 4.779 1.00 86.69 87 THR A N 1
ATOM 727 C CA . THR A 1 87 ? 0.366 0.960 4.435 1.00 86.69 87 THR A CA 1
ATOM 728 C C . THR A 1 87 ? -1.009 0.617 3.861 1.00 86.69 87 THR A C 1
ATOM 730 O O . THR A 1 87 ? -1.103 -0.043 2.824 1.00 86.69 87 THR A O 1
ATOM 733 N N . VAL A 1 88 ? -2.087 1.086 4.494 1.00 95.25 88 VAL A N 1
ATOM 734 C CA . VAL A 1 88 ? -3.463 0.899 4.004 1.00 95.25 88 VAL A CA 1
ATOM 735 C C . VAL A 1 88 ? -3.648 1.573 2.646 1.00 95.25 88 VAL A C 1
ATOM 737 O O . VAL A 1 88 ? -4.130 0.940 1.706 1.00 95.25 88 VAL A O 1
ATOM 740 N N . PHE A 1 89 ? -3.216 2.827 2.512 1.00 96.25 89 PHE A N 1
ATOM 741 C CA . PHE A 1 89 ? -3.295 3.560 1.252 1.00 96.25 89 PHE A CA 1
ATOM 742 C C . PHE A 1 89 ? -2.534 2.848 0.126 1.00 96.25 89 PHE A C 1
ATOM 744 O O . PHE A 1 89 ? -3.073 2.637 -0.959 1.00 96.25 89 PHE A O 1
ATOM 751 N N . ASN A 1 90 ? -1.307 2.407 0.404 1.00 91.75 90 ASN A N 1
ATOM 752 C CA . ASN A 1 90 ? -0.441 1.704 -0.535 1.00 91.75 90 ASN A CA 1
ATOM 753 C C . ASN A 1 90 ? -1.072 0.383 -1.012 1.00 91.75 90 ASN A C 1
ATOM 755 O O . ASN A 1 90 ? -1.065 0.081 -2.205 1.00 91.75 90 ASN A O 1
ATOM 759 N N . ARG A 1 91 ? -1.723 -0.370 -0.118 1.00 95.00 91 ARG A N 1
ATOM 760 C CA . ARG A 1 91 ? -2.493 -1.566 -0.499 1.00 95.00 91 ARG A CA 1
ATOM 761 C C . ARG A 1 91 ? -3.642 -1.231 -1.441 1.00 95.00 91 ARG A C 1
ATOM 763 O O . ARG A 1 91 ? -3.798 -1.908 -2.450 1.00 95.00 91 ARG A O 1
ATOM 770 N N . LEU A 1 92 ? -4.425 -0.190 -1.158 1.00 97.75 92 LEU A N 1
ATOM 771 C CA . LEU A 1 92 ? -5.549 0.213 -2.014 1.00 97.75 92 LEU A CA 1
ATOM 772 C C . LEU A 1 92 ? -5.082 0.694 -3.393 1.00 97.75 92 LEU A C 1
ATOM 774 O O . LEU A 1 92 ? -5.650 0.296 -4.409 1.00 97.75 92 LEU A O 1
ATOM 778 N N . VAL A 1 93 ? -4.007 1.483 -3.436 1.00 96.25 93 VAL A N 1
ATOM 779 C CA . VAL A 1 93 ? -3.341 1.914 -4.675 1.00 96.25 93 VAL A CA 1
ATOM 780 C C . VAL A 1 93 ? -2.847 0.707 -5.471 1.00 96.25 93 VAL A C 1
ATOM 782 O O . VAL A 1 93 ? -3.086 0.620 -6.675 1.00 96.25 93 VAL A O 1
ATOM 785 N N . GLY A 1 94 ? -2.208 -0.254 -4.801 1.00 93.69 94 GLY A N 1
ATOM 786 C CA . GLY A 1 94 ? -1.764 -1.503 -5.405 1.00 93.69 94 GLY A CA 1
ATOM 787 C C . GLY A 1 94 ? -2.930 -2.309 -5.976 1.00 93.69 94 GLY A C 1
ATOM 788 O O . GLY A 1 94 ? -2.921 -2.621 -7.165 1.00 93.69 94 GLY A O 1
ATOM 789 N N . LEU A 1 95 ? -3.967 -2.576 -5.175 1.00 96.94 95 LEU A N 1
ATOM 790 C CA . LEU A 1 95 ? -5.180 -3.272 -5.618 1.00 96.94 95 LEU A CA 1
ATOM 791 C C . LEU A 1 95 ? -5.765 -2.609 -6.866 1.00 96.94 95 LEU A C 1
ATOM 793 O O . LEU A 1 95 ? -5.997 -3.286 -7.865 1.00 96.94 95 LEU A O 1
ATOM 797 N N . ARG A 1 96 ? -5.922 -1.281 -6.854 1.00 97.00 96 ARG A N 1
ATOM 798 C CA . ARG A 1 96 ? -6.458 -0.543 -8.000 1.00 97.00 96 ARG A CA 1
ATOM 799 C C . ARG A 1 96 ? -5.560 -0.652 -9.235 1.00 97.00 96 ARG A C 1
ATOM 801 O O . ARG A 1 96 ? -6.061 -0.859 -10.340 1.00 97.00 96 ARG A O 1
ATOM 808 N N . ALA A 1 97 ? -4.241 -0.572 -9.072 1.00 93.88 97 ALA A N 1
ATOM 809 C CA . ALA A 1 97 ? -3.294 -0.690 -10.178 1.00 93.88 97 ALA A CA 1
ATOM 810 C C . ALA A 1 97 ? -3.301 -2.084 -10.831 1.00 93.88 97 ALA A C 1
ATOM 812 O O . ALA A 1 97 ? -3.228 -2.175 -12.064 1.00 93.88 97 ALA A O 1
ATOM 813 N N . PHE A 1 98 ? -3.407 -3.152 -10.031 1.00 94.62 98 PHE A N 1
ATOM 814 C CA . PHE A 1 98 ? -3.548 -4.529 -10.520 1.00 94.62 98 PHE A CA 1
ATOM 815 C C . PHE A 1 98 ? -4.912 -4.763 -11.179 1.00 94.62 98 PHE A C 1
ATOM 817 O O . PHE A 1 98 ? -4.996 -5.394 -12.234 1.00 94.62 98 PHE A O 1
ATOM 824 N N . GLU A 1 99 ? -5.971 -4.206 -10.599 1.00 94.94 99 GLU A N 1
ATOM 825 C CA . GLU A 1 99 ? -7.342 -4.305 -11.093 1.00 94.94 99 GLU A CA 1
ATOM 826 C C . GLU A 1 99 ? -7.521 -3.664 -12.475 1.00 94.94 99 GLU A C 1
ATOM 828 O O . GLU A 1 99 ? -8.052 -4.304 -13.379 1.00 94.94 99 GLU A O 1
ATOM 833 N N . VAL A 1 100 ? -7.017 -2.443 -12.695 1.00 95.00 100 VAL A N 1
ATOM 834 C CA . VAL A 1 100 ? -7.112 -1.742 -13.999 1.00 95.00 100 VAL A CA 1
ATOM 835 C C . VAL A 1 100 ? -6.424 -2.516 -15.133 1.00 95.00 100 VAL A C 1
ATOM 837 O O . VAL A 1 100 ? -6.775 -2.368 -16.311 1.00 95.00 100 VAL A O 1
ATOM 840 N N . ARG A 1 101 ? -5.444 -3.353 -14.777 1.00 92.62 101 ARG A N 1
ATOM 841 C CA . ARG A 1 101 ? -4.691 -4.228 -15.686 1.00 92.62 101 ARG A CA 1
ATOM 842 C C . ARG A 1 101 ? -5.306 -5.627 -15.816 1.00 92.62 101 ARG A C 1
ATOM 844 O O . ARG A 1 101 ? -4.813 -6.424 -16.606 1.00 92.62 101 ARG A O 1
ATOM 851 N N . GLY A 1 102 ? -6.385 -5.918 -15.088 1.00 93.38 102 GLY A N 1
ATOM 852 C CA . GLY A 1 102 ? -7.105 -7.190 -15.146 1.00 93.38 102 GLY A CA 1
ATOM 853 C C . GLY A 1 102 ? -6.370 -8.360 -14.490 1.00 93.38 102 GLY A C 1
ATOM 854 O O . GLY A 1 102 ? -6.647 -9.507 -14.830 1.00 93.38 102 GLY A O 1
ATOM 855 N N . PHE A 1 103 ? -5.422 -8.088 -13.588 1.00 92.19 103 PHE A N 1
ATOM 856 C CA . PHE A 1 103 ? -4.666 -9.138 -12.897 1.00 92.19 103 PHE A CA 1
ATOM 857 C C . PHE A 1 103 ? -5.408 -9.746 -11.712 1.00 92.19 103 PHE A C 1
ATOM 859 O O . PHE A 1 103 ? -5.134 -10.888 -11.361 1.00 92.19 103 PHE A O 1
ATOM 866 N N . ILE A 1 104 ? -6.321 -8.987 -11.108 1.00 94.88 104 ILE A N 1
ATOM 867 C CA . ILE A 1 104 ? -7.134 -9.431 -9.977 1.00 94.88 104 ILE A CA 1
ATOM 868 C C . ILE A 1 104 ? -8.604 -9.144 -10.236 1.00 94.88 104 ILE A C 1
ATOM 870 O O . ILE A 1 104 ? -8.962 -8.321 -11.085 1.00 94.88 104 ILE A O 1
ATOM 874 N N . ARG A 1 105 ? -9.465 -9.791 -9.454 1.00 94.31 105 ARG A N 1
ATOM 875 C CA . ARG A 1 105 ? -10.895 -9.476 -9.434 1.00 94.31 105 ARG A CA 1
ATOM 876 C C . ARG A 1 105 ? -11.133 -8.052 -8.925 1.00 94.31 105 ARG A C 1
ATOM 878 O O . ARG A 1 105 ? -10.496 -7.627 -7.958 1.00 94.31 105 ARG A O 1
ATOM 885 N N . GLU A 1 106 ? -12.097 -7.356 -9.530 1.00 96.25 106 GLU A N 1
ATOM 886 C CA . GLU A 1 106 ? -12.467 -5.992 -9.135 1.00 96.25 106 GLU A CA 1
ATOM 887 C C . GLU A 1 106 ? -12.839 -5.933 -7.649 1.00 96.25 106 GLU A C 1
ATOM 889 O O . GLU A 1 106 ? -13.782 -6.587 -7.197 1.00 96.25 106 GLU A O 1
ATOM 894 N N . THR A 1 107 ? -12.042 -5.174 -6.905 1.00 96.94 107 THR A N 1
ATOM 895 C CA . THR A 1 107 ? -12.067 -5.032 -5.449 1.00 96.94 107 THR A CA 1
ATOM 896 C C . THR A 1 107 ? -12.229 -3.566 -5.046 1.00 96.94 107 THR A C 1
ATOM 898 O O . THR A 1 107 ? -12.964 -3.293 -4.105 1.00 96.94 107 THR A O 1
ATOM 901 N N . VAL A 1 108 ? -11.578 -2.636 -5.756 1.00 97.19 108 VAL A N 1
ATOM 902 C CA . VAL A 1 108 ? -11.608 -1.190 -5.488 1.00 97.19 108 VAL A CA 1
ATOM 903 C C . VAL A 1 108 ? -12.676 -0.498 -6.330 1.00 97.19 108 VAL A C 1
ATOM 905 O O . VAL A 1 108 ? -13.478 0.250 -5.778 1.00 97.19 108 VAL A O 1
ATOM 908 N N . ILE A 1 109 ? -12.726 -0.736 -7.649 1.00 96.00 109 ILE A N 1
ATOM 909 C CA . ILE A 1 109 ? -13.757 -0.119 -8.495 1.00 96.00 109 ILE A CA 1
ATOM 910 C C . ILE A 1 109 ? -15.138 -0.658 -8.168 1.00 96.00 109 ILE A C 1
ATOM 912 O O . ILE A 1 109 ? -15.354 -1.865 -8.043 1.00 96.00 109 ILE A O 1
ATOM 916 N N . ARG A 1 110 ? -16.095 0.261 -8.116 1.00 92.94 110 ARG A N 1
ATOM 917 C CA . ARG A 1 110 ? -17.509 -0.044 -7.962 1.00 92.94 110 ARG A CA 1
ATOM 918 C C . ARG A 1 110 ? -18.256 0.304 -9.226 1.00 92.94 110 ARG A C 1
ATOM 920 O O . ARG A 1 110 ? -17.947 1.287 -9.895 1.00 92.94 110 ARG A O 1
ATOM 927 N N . ARG A 1 111 ? -19.239 -0.523 -9.574 1.00 91.69 111 ARG A N 1
ATOM 928 C CA . ARG A 1 111 ? -19.988 -0.371 -10.823 1.00 91.69 111 ARG A CA 1
ATOM 929 C C . ARG A 1 111 ? -21.489 -0.299 -10.554 1.00 91.69 111 ARG A C 1
ATOM 931 O O . ARG A 1 111 ? -22.005 -1.089 -9.760 1.00 91.69 111 ARG A O 1
ATOM 938 N N . PRO A 1 112 ? -22.230 0.569 -11.268 1.00 91.94 112 PRO A N 1
ATOM 939 C CA . PRO A 1 112 ? -23.694 0.560 -11.237 1.00 91.94 112 PRO A CA 1
ATOM 940 C C . PRO A 1 112 ? -24.287 -0.803 -11.626 1.00 91.94 112 PRO A C 1
ATOM 942 O O . PRO A 1 112 ? -25.306 -1.210 -11.078 1.00 91.94 112 PRO A O 1
ATOM 945 N N . GLU A 1 113 ? -23.612 -1.536 -12.516 1.00 91.75 113 GLU A N 1
ATOM 946 C CA . GLU A 1 113 ? -23.981 -2.892 -12.957 1.00 91.75 113 GLU A CA 1
ATOM 947 C C . GLU A 1 113 ? -24.013 -3.918 -11.814 1.00 91.75 113 GLU A C 1
ATOM 949 O O . GLU A 1 113 ? -24.711 -4.925 -11.910 1.00 91.75 113 GLU A O 1
ATOM 954 N N . TYR A 1 114 ? -23.290 -3.654 -10.724 1.00 90.12 114 TYR A N 1
ATOM 955 C CA . TYR A 1 114 ? -23.275 -4.477 -9.514 1.00 90.12 114 TYR A CA 1
ATOM 956 C C . TYR A 1 114 ? -24.007 -3.791 -8.353 1.00 90.12 114 TYR A C 1
ATOM 958 O O . TYR A 1 114 ? -23.725 -4.059 -7.192 1.00 90.12 114 TYR A O 1
ATOM 966 N N . GLY A 1 115 ? -24.914 -2.853 -8.644 1.00 87.62 115 GLY A N 1
ATOM 967 C CA . GLY A 1 115 ? -25.655 -2.126 -7.612 1.00 87.62 115 GLY A CA 1
ATOM 968 C C . GLY A 1 115 ? -24.791 -1.156 -6.801 1.00 87.62 115 GLY A C 1
ATOM 969 O O . GLY A 1 115 ? -25.072 -0.927 -5.629 1.00 87.62 115 GLY A O 1
ATOM 970 N N . GLY A 1 116 ? -23.732 -0.600 -7.402 1.00 89.44 116 GLY A N 1
ATOM 971 C CA . GLY A 1 116 ? -22.801 0.298 -6.710 1.00 89.44 116 GLY A CA 1
ATOM 972 C C . GLY A 1 116 ? -21.780 -0.432 -5.836 1.00 89.44 116 GLY A C 1
ATOM 973 O O . GLY A 1 116 ? -21.198 0.180 -4.945 1.00 89.44 116 GLY A O 1
ATOM 974 N N . GLN A 1 117 ? -21.571 -1.724 -6.089 1.00 92.88 117 GLN A N 1
ATOM 975 C CA . GLN A 1 117 ? -20.575 -2.566 -5.429 1.00 92.88 117 GLN A CA 1
ATOM 976 C C . GLN A 1 117 ? -19.408 -2.875 -6.370 1.00 92.88 117 GLN A C 1
ATOM 978 O O . GLN A 1 117 ? -19.506 -2.689 -7.589 1.00 92.88 117 GLN A O 1
ATOM 983 N N . SER A 1 118 ? -18.299 -3.358 -5.815 1.00 96.62 118 SER A N 1
ATOM 984 C CA . SER A 1 118 ? -17.267 -4.019 -6.619 1.00 96.62 118 SER A CA 1
ATOM 985 C C . SER A 1 118 ? -17.722 -5.423 -7.017 1.00 96.62 118 SER A C 1
ATOM 987 O O . SER A 1 118 ? -18.645 -5.987 -6.421 1.00 96.62 118 SER A O 1
ATOM 989 N N . LEU A 1 119 ? -17.084 -6.014 -8.031 1.00 96.75 119 LEU A N 1
ATOM 990 C CA . LEU A 1 119 ? -17.396 -7.389 -8.434 1.00 96.75 119 LEU A CA 1
ATOM 991 C C . LEU A 1 119 ? -17.253 -8.348 -7.246 1.00 96.75 119 LEU A C 1
ATOM 993 O O . LEU A 1 119 ? -18.127 -9.174 -7.001 1.00 96.75 119 LEU A O 1
ATOM 997 N N . ARG A 1 120 ? -16.168 -8.202 -6.480 1.00 97.19 120 ARG A N 1
ATOM 998 C CA . ARG A 1 120 ? -15.904 -9.029 -5.305 1.00 97.19 120 ARG A CA 1
ATOM 999 C C . ARG A 1 120 ? -16.931 -8.812 -4.194 1.00 97.19 120 ARG A C 1
ATOM 1001 O O . ARG A 1 120 ? -17.383 -9.796 -3.619 1.00 97.19 120 ARG A O 1
ATOM 1008 N N . GLU A 1 121 ? -17.313 -7.567 -3.912 1.00 97.38 121 GLU A N 1
ATOM 1009 C CA . GLU A 1 121 ? -18.380 -7.265 -2.945 1.00 97.38 121 GLU A CA 1
ATOM 1010 C C . GLU A 1 121 ? -19.691 -7.967 -3.329 1.00 97.38 121 GLU A C 1
ATOM 1012 O O . GLU A 1 121 ? -20.285 -8.642 -2.489 1.00 97.38 121 GLU A O 1
ATOM 1017 N N . ARG A 1 122 ? -20.096 -7.887 -4.605 1.00 96.62 122 ARG A N 1
ATOM 1018 C CA . ARG A 1 122 ? -21.299 -8.564 -5.112 1.00 96.62 122 ARG A CA 1
ATOM 1019 C C . ARG A 1 122 ? -21.240 -10.068 -4.873 1.00 96.62 122 ARG A C 1
ATOM 1021 O O . ARG A 1 122 ? -22.177 -10.643 -4.330 1.00 96.62 122 ARG A O 1
ATOM 1028 N N . ASP A 1 123 ? -20.135 -10.703 -5.254 1.00 96.69 123 ASP A N 1
ATOM 1029 C CA . ASP A 1 123 ? -19.980 -12.154 -5.126 1.00 96.69 123 ASP A CA 1
ATOM 1030 C C . ASP A 1 123 ? -19.978 -12.612 -3.656 1.00 96.69 123 ASP A C 1
ATOM 1032 O O . ASP A 1 123 ? -20.549 -13.652 -3.325 1.00 96.69 123 ASP A O 1
ATOM 1036 N N . ILE A 1 124 ? -19.378 -11.825 -2.755 1.00 97.56 124 ILE A N 1
ATOM 1037 C CA . ILE A 1 124 ? -19.400 -12.094 -1.310 1.00 97.56 124 ILE A CA 1
ATOM 1038 C C . ILE A 1 124 ? -20.816 -11.934 -0.753 1.00 97.56 124 ILE A C 1
ATOM 1040 O O . ILE A 1 124 ? -21.249 -12.789 0.020 1.00 97.56 124 ILE A O 1
ATOM 1044 N N . ALA A 1 125 ? -21.537 -10.879 -1.141 1.00 96.44 125 ALA A N 1
ATOM 1045 C CA . ALA A 1 125 ? -22.910 -10.637 -0.705 1.00 96.44 125 ALA A CA 1
ATOM 1046 C C . ALA A 1 125 ? -23.870 -11.737 -1.189 1.00 96.44 125 ALA A C 1
ATOM 1048 O O . ALA A 1 125 ? -24.710 -12.202 -0.420 1.00 96.44 125 ALA A O 1
ATOM 1049 N N . GLU A 1 126 ? -23.716 -12.202 -2.433 1.00 95.62 126 GLU A N 1
ATOM 1050 C CA . GLU A 1 126 ? -24.493 -13.318 -2.989 1.00 95.62 126 GLU A CA 1
ATOM 1051 C C . GLU A 1 126 ? -24.220 -14.632 -2.246 1.00 95.62 126 GLU A C 1
ATOM 1053 O O . GLU A 1 126 ? -25.152 -15.373 -1.931 1.00 95.62 126 GLU A O 1
ATOM 1058 N N . ALA A 1 127 ? -22.953 -14.915 -1.931 1.00 97.00 127 ALA A N 1
ATOM 1059 C CA . ALA A 1 127 ? -22.571 -16.106 -1.178 1.00 97.00 127 ALA A CA 1
ATOM 1060 C C . ALA A 1 127 ? -22.969 -16.033 0.308 1.00 97.00 127 ALA A C 1
ATOM 1062 O O . ALA A 1 127 ? -23.142 -17.073 0.943 1.00 97.00 127 ALA A O 1
ATOM 1063 N N . ASN A 1 128 ? -23.129 -14.826 0.864 1.00 96.44 128 ASN A N 1
ATOM 1064 C CA . ASN A 1 128 ? -23.390 -14.598 2.286 1.00 96.44 128 ASN A CA 1
ATOM 1065 C C . ASN A 1 128 ? -24.512 -13.560 2.510 1.00 96.44 128 ASN A C 1
ATOM 1067 O O . ASN A 1 128 ? -24.238 -12.454 2.983 1.00 96.44 128 ASN A O 1
ATOM 1071 N N . PRO A 1 129 ? -25.793 -13.908 2.268 1.00 91.75 129 PRO A N 1
ATOM 1072 C CA . PRO A 1 129 ? -26.906 -12.949 2.327 1.00 91.75 129 PRO A CA 1
ATOM 1073 C C . PRO A 1 129 ? -27.155 -12.293 3.698 1.00 91.75 129 PRO A C 1
ATOM 1075 O O . PRO A 1 129 ? -27.933 -11.348 3.792 1.00 91.75 129 PRO A O 1
ATOM 1078 N N . GLY A 1 130 ? -26.552 -12.819 4.769 1.00 93.88 130 GLY A N 1
ATOM 1079 C CA . GLY A 1 130 ? -26.676 -12.293 6.132 1.00 93.88 130 GLY A CA 1
ATOM 1080 C C . GLY A 1 130 ? -25.590 -11.294 6.543 1.00 93.88 130 GLY A C 1
ATOM 1081 O O . GLY A 1 130 ? -25.684 -10.748 7.640 1.00 93.88 130 GLY A O 1
ATOM 1082 N N . LEU A 1 131 ? -24.561 -11.070 5.717 1.00 95.62 131 LEU A N 1
ATOM 1083 C CA . LEU A 1 131 ? -23.511 -10.096 6.026 1.00 95.62 131 LEU A CA 1
ATOM 1084 C C . LEU A 1 131 ? -24.002 -8.667 5.792 1.00 95.62 131 LEU A C 1
ATOM 1086 O O . LEU A 1 131 ? -24.718 -8.385 4.829 1.00 95.62 131 LEU A O 1
ATOM 1090 N N . SER A 1 132 ? -23.584 -7.748 6.663 1.00 97.00 132 SER A N 1
ATOM 1091 C CA . SER A 1 132 ? -23.867 -6.331 6.464 1.00 97.00 132 SER A CA 1
ATOM 1092 C C . SER A 1 132 ? -23.061 -5.773 5.276 1.00 97.00 132 SER A C 1
ATOM 1094 O O . SER A 1 132 ? -21.989 -6.294 4.960 1.00 97.00 132 SER A O 1
ATOM 1096 N N . PRO A 1 133 ? -23.507 -4.681 4.626 1.00 95.31 133 PRO A N 1
ATOM 1097 C CA . PRO A 1 133 ? -22.748 -4.050 3.540 1.00 95.31 133 PRO A CA 1
ATOM 1098 C C . PRO A 1 133 ? -21.339 -3.575 3.932 1.00 95.31 133 PRO A C 1
ATOM 1100 O O . PRO A 1 133 ? -20.483 -3.397 3.063 1.00 95.31 133 PRO A O 1
ATOM 1103 N N . ASP A 1 134 ? -21.105 -3.326 5.220 1.00 96.62 134 ASP A N 1
ATOM 1104 C CA . ASP A 1 134 ? -19.796 -2.946 5.746 1.00 96.62 134 ASP A CA 1
ATOM 1105 C C . ASP A 1 134 ? -18.904 -4.175 5.949 1.00 96.62 134 ASP A C 1
ATOM 1107 O O . ASP A 1 134 ? -17.742 -4.152 5.546 1.00 96.62 134 ASP A O 1
ATOM 1111 N N . ASP A 1 135 ? -19.454 -5.280 6.459 1.00 96.62 135 ASP A N 1
ATOM 1112 C CA . ASP A 1 135 ? -18.718 -6.547 6.570 1.00 96.62 135 ASP A CA 1
ATOM 1113 C C . ASP A 1 135 ? -18.339 -7.098 5.191 1.00 96.62 135 ASP A C 1
ATOM 1115 O O . ASP A 1 135 ? -17.224 -7.582 5.004 1.00 96.62 135 ASP A O 1
ATOM 1119 N N . VAL A 1 136 ? -19.233 -6.973 4.202 1.00 97.69 136 VAL A N 1
ATOM 1120 C CA . VAL A 1 136 ? -18.959 -7.345 2.804 1.00 97.69 136 VAL A CA 1
ATOM 1121 C C . VAL A 1 136 ? -17.796 -6.528 2.235 1.00 97.69 136 VAL A C 1
ATOM 1123 O O . VAL A 1 136 ? -16.913 -7.096 1.598 1.00 97.69 136 VAL A O 1
ATOM 1126 N N . LEU A 1 137 ? -17.763 -5.214 2.481 1.00 97.25 137 LEU A N 1
ATOM 1127 C CA . LEU A 1 137 ? -16.667 -4.340 2.049 1.00 97.25 137 LEU A CA 1
ATOM 1128 C C . LEU A 1 137 ? -15.336 -4.745 2.699 1.00 97.25 137 LEU A C 1
ATOM 1130 O O . LEU A 1 137 ? -14.325 -4.897 2.010 1.00 97.25 137 LEU A O 1
ATOM 1134 N N . VAL A 1 138 ? -15.329 -4.935 4.020 1.00 96.75 138 VAL A N 1
ATOM 1135 C CA . VAL A 1 138 ? -14.118 -5.317 4.762 1.00 96.75 138 VAL A CA 1
ATOM 1136 C C . VAL A 1 138 ? -13.606 -6.681 4.299 1.00 96.75 138 VAL A C 1
ATOM 1138 O O . VAL A 1 138 ? -12.401 -6.857 4.109 1.00 96.75 138 VAL A O 1
ATOM 1141 N N . GLU A 1 139 ? -14.503 -7.636 4.062 1.00 97.31 139 GLU A N 1
ATOM 1142 C CA . GLU A 1 139 ? -14.143 -8.958 3.557 1.00 97.31 139 GLU A CA 1
ATOM 1143 C C . GLU A 1 139 ? -13.653 -8.908 2.104 1.00 97.31 139 GLU A C 1
ATOM 1145 O O . GLU A 1 139 ? -12.673 -9.572 1.766 1.00 97.31 139 GLU A O 1
ATOM 1150 N N . ALA A 1 140 ? -14.247 -8.066 1.252 1.00 97.50 140 ALA A N 1
ATOM 1151 C CA . ALA A 1 140 ? -13.764 -7.851 -0.109 1.00 97.50 140 ALA A CA 1
ATOM 1152 C C . ALA A 1 140 ? -12.330 -7.303 -0.109 1.00 97.50 140 ALA A C 1
ATOM 1154 O O . ALA A 1 140 ? -11.464 -7.835 -0.808 1.00 97.50 140 ALA A O 1
ATOM 1155 N N . TYR A 1 141 ? -12.049 -6.295 0.720 1.00 97.44 141 TYR A N 1
ATOM 1156 C CA . TYR A 1 141 ? -10.695 -5.771 0.900 1.00 97.44 141 TYR A CA 1
ATOM 1157 C C . TYR A 1 141 ? -9.726 -6.852 1.403 1.00 97.44 141 TYR A C 1
ATOM 1159 O O . TYR A 1 141 ? -8.649 -7.025 0.827 1.00 97.44 141 TYR A O 1
ATOM 1167 N N . ARG A 1 142 ? -10.119 -7.634 2.420 1.00 96.88 142 ARG A N 1
ATOM 1168 C CA . ARG A 1 142 ? -9.304 -8.735 2.958 1.00 96.88 142 ARG A CA 1
ATOM 1169 C C . ARG A 1 142 ? -8.968 -9.766 1.882 1.00 96.88 142 ARG A C 1
ATOM 1171 O O . ARG A 1 142 ? -7.805 -10.138 1.752 1.00 96.88 142 ARG A O 1
ATOM 1178 N N . GLN A 1 143 ? -9.952 -10.212 1.106 1.00 96.81 143 GLN A N 1
ATOM 1179 C CA . GLN A 1 143 ? -9.738 -11.198 0.046 1.00 96.81 143 GLN A CA 1
ATOM 1180 C C . GLN A 1 143 ? -8.911 -10.647 -1.119 1.00 96.81 143 GLN A C 1
ATOM 1182 O O . GLN A 1 143 ? -8.116 -11.389 -1.688 1.00 96.81 143 GLN A O 1
ATOM 1187 N N . GLY A 1 144 ? -9.057 -9.363 -1.466 1.00 96.75 144 GLY A N 1
ATOM 1188 C CA . GLY A 1 144 ? -8.205 -8.718 -2.468 1.00 96.75 144 GLY A CA 1
ATOM 1189 C C . GLY A 1 144 ? -6.739 -8.678 -2.038 1.00 96.75 144 GLY A C 1
ATOM 1190 O O . GLY A 1 144 ? -5.857 -9.055 -2.809 1.00 96.75 144 GLY A O 1
ATOM 1191 N N . CYS A 1 145 ? -6.475 -8.292 -0.786 1.00 95.62 145 CYS A N 1
ATOM 1192 C CA . CYS A 1 145 ? -5.135 -8.380 -0.205 1.00 95.62 145 CYS A CA 1
ATOM 1193 C C . CYS A 1 145 ? -4.640 -9.834 -0.163 1.00 95.62 145 CYS A C 1
ATOM 1195 O O . CYS A 1 145 ? -3.508 -10.101 -0.545 1.00 95.62 145 CYS A O 1
ATOM 1197 N N . GLY A 1 146 ? -5.490 -10.789 0.223 1.00 95.25 146 GLY A N 1
ATOM 1198 C CA . GLY A 1 146 ? -5.153 -12.215 0.226 1.00 95.25 146 GLY A CA 1
ATOM 1199 C C . GLY A 1 146 ? -4.684 -12.728 -1.140 1.00 95.25 146 GLY A C 1
ATOM 1200 O O . GLY A 1 146 ? -3.632 -13.354 -1.216 1.00 95.25 146 GLY A O 1
ATOM 1201 N N . GLU A 1 147 ? -5.405 -12.393 -2.215 1.00 95.00 147 GLU A N 1
ATOM 1202 C CA . GLU A 1 147 ? -5.056 -12.785 -3.591 1.00 95.00 147 GLU A CA 1
ATOM 1203 C C . GLU A 1 147 ? -3.681 -12.251 -4.022 1.00 95.00 147 GLU A C 1
ATOM 1205 O O . GLU A 1 147 ? -2.895 -12.977 -4.629 1.00 95.00 147 GLU A O 1
ATOM 1210 N N . LEU A 1 148 ? -3.350 -11.001 -3.680 1.00 91.81 148 LEU A N 1
ATOM 1211 C CA . LEU A 1 148 ? -2.042 -10.425 -4.010 1.00 91.81 148 LEU A CA 1
ATOM 1212 C C . LEU A 1 148 ? -0.925 -10.838 -3.046 1.00 91.81 148 LEU A C 1
ATOM 1214 O O . LEU A 1 148 ? 0.245 -10.801 -3.431 1.00 91.81 148 LEU A O 1
ATOM 1218 N N . SER A 1 149 ? -1.248 -11.251 -1.820 1.00 89.94 149 SER A N 1
ATOM 1219 C CA . SER A 1 149 ? -0.261 -11.679 -0.822 1.00 89.94 149 SER A CA 1
ATOM 1220 C C . SER A 1 149 ? 0.503 -12.932 -1.263 1.00 89.94 149 SER A C 1
ATOM 1222 O O . SER A 1 149 ? 1.689 -13.061 -0.966 1.00 89.94 149 SER A O 1
ATOM 1224 N N . GLU A 1 150 ? -0.115 -13.802 -2.071 1.00 84.56 150 GLU A N 1
ATOM 1225 C CA . GLU A 1 150 ? 0.561 -14.963 -2.675 1.00 84.56 150 GLU A CA 1
ATOM 1226 C C . GLU A 1 150 ? 1.767 -14.569 -3.546 1.00 84.56 150 GLU A C 1
ATOM 1228 O O . GLU A 1 150 ? 2.721 -15.336 -3.678 1.00 84.56 150 GLU A O 1
ATOM 1233 N N . GLN A 1 151 ? 1.741 -13.368 -4.131 1.00 80.06 151 GLN A N 1
ATOM 1234 C CA . GLN A 1 151 ? 2.778 -12.868 -5.037 1.00 80.06 151 GLN A CA 1
ATOM 1235 C C . GLN A 1 151 ? 3.650 -11.787 -4.386 1.00 80.06 151 GLN A C 1
ATOM 1237 O O . GLN A 1 151 ? 4.852 -11.719 -4.643 1.00 80.06 151 GLN A O 1
ATOM 1242 N N . ILE A 1 152 ? 3.053 -10.927 -3.554 1.00 80.31 152 ILE A N 1
ATOM 1243 C CA . ILE A 1 152 ? 3.683 -9.748 -2.945 1.00 80.31 152 ILE A CA 1
ATOM 1244 C C . ILE A 1 152 ? 3.299 -9.674 -1.458 1.00 80.31 152 ILE A C 1
ATOM 1246 O O . ILE A 1 152 ? 2.671 -8.721 -0.988 1.00 80.31 152 ILE A O 1
ATOM 1250 N N . ALA A 1 153 ? 3.715 -10.689 -0.698 1.00 75.19 153 ALA A N 1
ATOM 1251 C CA . ALA A 1 153 ? 3.442 -10.798 0.737 1.00 75.19 153 ALA A CA 1
ATOM 1252 C C . ALA A 1 153 ? 3.895 -9.561 1.533 1.00 75.19 153 ALA A C 1
ATOM 1254 O O . ALA A 1 153 ? 3.194 -9.123 2.437 1.00 75.19 153 ALA A O 1
ATOM 1255 N N . LEU A 1 154 ? 5.027 -8.947 1.157 1.00 70.69 154 LEU A N 1
ATOM 1256 C CA . LEU A 1 154 ? 5.594 -7.791 1.865 1.00 70.69 154 LEU A CA 1
ATOM 1257 C C . LEU A 1 154 ? 4.591 -6.638 2.047 1.00 70.69 154 LEU A C 1
ATOM 1259 O O . LEU A 1 154 ? 4.609 -5.981 3.083 1.00 70.69 154 LEU A O 1
ATOM 1263 N N . LEU A 1 155 ? 3.732 -6.391 1.051 1.00 78.06 155 LEU A N 1
ATOM 1264 C CA . LEU A 1 155 ? 2.733 -5.325 1.110 1.00 78.06 155 LEU A CA 1
ATOM 1265 C C . LEU A 1 155 ? 1.365 -5.848 1.554 1.00 78.06 155 LEU A C 1
ATOM 1267 O O . LEU A 1 155 ? 0.706 -5.214 2.375 1.00 78.06 155 LEU A O 1
ATOM 1271 N N . PHE A 1 156 ? 0.913 -6.979 1.012 1.00 87.25 156 PHE A N 1
ATOM 1272 C CA . PHE A 1 156 ? -0.483 -7.405 1.141 1.00 87.25 156 PHE A CA 1
ATOM 1273 C C . PHE A 1 156 ? -0.765 -8.376 2.289 1.00 87.25 156 PHE A C 1
ATOM 1275 O O . PHE A 1 156 ? -1.933 -8.629 2.582 1.00 87.25 156 PHE A O 1
ATOM 1282 N N . ASP A 1 157 ? 0.259 -8.875 2.981 1.00 84.44 157 ASP A N 1
ATOM 1283 C CA . ASP A 1 157 ? 0.054 -9.665 4.192 1.00 84.44 157 ASP A CA 1
ATOM 1284 C C . ASP A 1 157 ? -0.576 -8.804 5.296 1.00 84.44 157 ASP A C 1
ATOM 1286 O O . ASP A 1 157 ? -0.020 -7.788 5.713 1.00 84.44 157 ASP A O 1
ATOM 1290 N N . LEU A 1 158 ? -1.753 -9.216 5.768 1.00 90.06 158 LEU A N 1
ATOM 1291 C CA . LEU A 1 158 ? -2.522 -8.529 6.805 1.00 90.06 158 LEU A CA 1
ATOM 1292 C C . LEU A 1 158 ? -2.198 -9.030 8.222 1.00 90.06 158 LEU A C 1
ATOM 1294 O O . LEU A 1 158 ? -2.847 -8.607 9.174 1.00 90.06 158 LEU A O 1
ATOM 1298 N N . SER A 1 159 ? -1.214 -9.920 8.384 1.00 86.69 159 SER A N 1
ATOM 1299 C CA . SER A 1 159 ? -0.808 -10.459 9.689 1.00 86.69 159 SER A CA 1
ATOM 1300 C C . SER A 1 159 ? 0.221 -9.597 10.440 1.00 86.69 159 SER A C 1
ATOM 1302 O O . SER A 1 159 ? 0.592 -9.907 11.571 1.00 86.69 159 SER A O 1
ATOM 1304 N N . ASN A 1 160 ? 0.678 -8.496 9.834 1.00 82.12 160 ASN A N 1
ATOM 1305 C CA . ASN A 1 160 ? 1.725 -7.642 10.393 1.00 82.12 160 ASN A CA 1
ATOM 1306 C C . ASN A 1 160 ? 1.213 -6.580 11.390 1.00 82.12 160 ASN A C 1
ATOM 1308 O O . ASN A 1 160 ? 0.024 -6.263 11.464 1.00 82.12 160 ASN A O 1
ATOM 1312 N N . ALA A 1 161 ? 2.153 -5.969 12.120 1.00 80.38 161 ALA A N 1
ATOM 1313 C CA . ALA A 1 161 ? 1.871 -4.961 13.144 1.00 80.38 161 ALA A CA 1
ATOM 1314 C C . ALA A 1 161 ? 1.164 -3.696 12.613 1.00 80.38 161 ALA A C 1
ATOM 1316 O O . ALA A 1 161 ? 0.430 -3.052 13.359 1.00 80.38 161 ALA A O 1
ATOM 1317 N N . TYR A 1 162 ? 1.324 -3.356 11.331 1.00 82.69 162 TYR A N 1
ATOM 1318 C CA . TYR A 1 162 ? 0.671 -2.204 10.690 1.00 82.69 162 TYR A CA 1
ATOM 1319 C C . TYR A 1 162 ? -0.721 -2.537 10.127 1.00 82.69 162 TYR A C 1
ATOM 1321 O O . TYR A 1 162 ? -1.345 -1.723 9.455 1.00 82.69 162 TYR A O 1
ATOM 1329 N N . SER A 1 163 ? -1.215 -3.749 10.391 1.00 89.69 163 SER A N 1
ATOM 1330 C CA . SER A 1 163 ? -2.552 -4.220 10.005 1.00 89.69 163 SER A CA 1
ATOM 1331 C C . SER A 1 163 ? -3.446 -4.486 11.216 1.00 89.69 163 SER A C 1
ATOM 1333 O O . SER A 1 163 ? -4.591 -4.904 11.057 1.00 89.69 163 SER A O 1
ATOM 1335 N N . LEU A 1 164 ? -2.932 -4.234 12.427 1.00 91.25 164 LEU A N 1
ATOM 1336 C CA . LEU A 1 164 ? -3.645 -4.451 13.686 1.00 91.25 164 LEU A CA 1
ATOM 1337 C C . LEU A 1 164 ? -4.901 -3.585 13.799 1.00 91.25 164 LEU A C 1
ATOM 1339 O O . LEU A 1 164 ? -5.859 -4.006 14.442 1.00 91.25 164 LEU A O 1
ATOM 1343 N N . ILE A 1 165 ? -4.902 -2.407 13.175 1.00 91.06 165 ILE A N 1
ATOM 1344 C CA . ILE A 1 165 ? -6.021 -1.469 13.189 1.00 91.06 165 ILE A CA 1
ATOM 1345 C C . ILE A 1 165 ? -6.442 -1.137 11.749 1.00 91.06 165 ILE A C 1
ATOM 1347 O O . ILE A 1 165 ? -5.769 -0.365 11.065 1.00 91.06 165 ILE A O 1
ATOM 1351 N N . PRO A 1 166 ? -7.501 -1.780 11.225 1.00 88.62 166 PRO A N 1
ATOM 1352 C CA . PRO A 1 166 ? -8.016 -1.446 9.905 1.00 88.62 166 PRO A CA 1
ATOM 1353 C C . PRO A 1 166 ? -8.756 -0.099 9.948 1.00 88.62 166 PRO A C 1
ATOM 1355 O O . PRO A 1 166 ? -9.287 0.260 11.001 1.00 88.62 166 PRO A O 1
ATOM 1358 N N . PRO A 1 167 ? -8.847 0.623 8.816 1.00 95.00 167 PRO A N 1
ATOM 1359 C CA . PRO A 1 167 ? -9.720 1.787 8.723 1.00 95.00 167 PRO A CA 1
ATOM 1360 C C . PRO A 1 167 ? -11.187 1.379 8.908 1.00 95.00 167 PRO A C 1
ATOM 1362 O O . PRO A 1 167 ? -11.576 0.240 8.612 1.00 95.00 167 PRO A O 1
ATOM 1365 N N . SER A 1 168 ? -12.023 2.322 9.331 1.00 97.06 168 SER A N 1
ATOM 1366 C CA . SER A 1 168 ? -13.465 2.119 9.399 1.00 97.06 168 SER A CA 1
ATOM 1367 C C . SER A 1 168 ? -14.043 1.800 8.010 1.00 97.06 168 SER A C 1
ATOM 1369 O O . SER A 1 168 ? -13.537 2.287 6.991 1.00 97.06 168 SER A O 1
ATOM 1371 N N . PRO A 1 169 ? -15.144 1.026 7.923 1.00 97.19 169 PRO A N 1
ATOM 1372 C CA . PRO A 1 169 ? -15.778 0.710 6.641 1.00 97.19 169 PRO A CA 1
ATOM 1373 C C . PRO A 1 169 ? -16.158 1.956 5.838 1.00 97.19 169 PRO A C 1
ATOM 1375 O O . PRO A 1 169 ? -16.070 1.957 4.612 1.00 97.19 169 PRO A O 1
ATOM 1378 N N . ARG A 1 170 ? -16.538 3.042 6.520 1.00 97.50 170 ARG A N 1
ATOM 1379 C CA . ARG A 1 170 ? -16.833 4.324 5.879 1.00 97.50 170 ARG A CA 1
ATOM 1380 C C . ARG A 1 170 ? -15.593 4.911 5.207 1.00 97.50 170 ARG A C 1
ATOM 1382 O O . ARG A 1 170 ? -15.652 5.216 4.023 1.00 97.50 170 ARG A O 1
ATOM 1389 N N . VAL A 1 171 ? -14.481 5.057 5.925 1.00 98.25 171 VAL A N 1
ATOM 1390 C CA . VAL A 1 171 ? -13.270 5.657 5.344 1.00 98.25 171 VAL A CA 1
ATOM 1391 C C . VAL A 1 171 ? -12.642 4.758 4.289 1.00 98.25 171 VAL A C 1
ATOM 1393 O O . VAL A 1 171 ? -12.213 5.254 3.251 1.00 98.25 171 VAL A O 1
ATOM 1396 N N . LEU A 1 172 ? -12.675 3.439 4.480 1.00 97.94 172 LEU A N 1
ATOM 1397 C CA . LEU A 1 172 ? -12.274 2.484 3.449 1.00 97.94 172 LEU A CA 1
ATOM 1398 C C . LEU A 1 172 ? -13.063 2.706 2.149 1.00 97.94 172 LEU A C 1
ATOM 1400 O O . LEU A 1 172 ? -12.476 2.770 1.070 1.00 97.94 172 LEU A O 1
ATOM 1404 N N . ARG A 1 173 ? -14.383 2.882 2.264 1.00 97.12 173 ARG A N 1
ATOM 1405 C CA . ARG A 1 173 ? -15.288 3.170 1.148 1.00 97.12 173 ARG A CA 1
ATOM 1406 C C . ARG A 1 173 ? -14.957 4.492 0.461 1.00 97.12 173 ARG A C 1
ATOM 1408 O O . ARG A 1 173 ? -14.859 4.518 -0.763 1.00 97.12 173 ARG A O 1
ATOM 1415 N N . ASP A 1 174 ? -14.773 5.553 1.241 1.00 97.94 174 ASP A N 1
ATOM 1416 C CA . ASP A 1 174 ? -14.501 6.903 0.739 1.00 97.94 174 ASP A CA 1
ATOM 1417 C C . ASP A 1 174 ? -13.146 6.966 0.008 1.00 97.94 174 ASP A C 1
ATOM 1419 O O . ASP A 1 174 ? -13.045 7.560 -1.063 1.00 97.94 174 ASP A O 1
ATOM 1423 N N . VAL A 1 175 ? -12.110 6.295 0.529 1.00 98.31 175 VAL A N 1
ATOM 1424 C CA . VAL A 1 175 ? -10.788 6.217 -0.120 1.00 98.31 175 VAL A CA 1
ATOM 1425 C C . VAL A 1 175 ? -10.841 5.377 -1.396 1.00 98.31 175 VAL A C 1
ATOM 1427 O O . VAL A 1 175 ? -10.267 5.773 -2.409 1.00 98.31 175 VAL A O 1
ATOM 1430 N N . MET A 1 176 ? -11.539 4.234 -1.386 1.00 97.88 176 MET A N 1
ATOM 1431 C CA . MET A 1 176 ? -11.738 3.435 -2.602 1.00 97.88 176 MET A CA 1
ATOM 1432 C C . MET A 1 176 ? -12.450 4.245 -3.689 1.00 97.88 176 MET A C 1
ATOM 1434 O O . MET A 1 176 ? -11.979 4.261 -4.825 1.00 97.88 176 MET A O 1
ATOM 1438 N N . ALA A 1 177 ? -13.519 4.963 -3.326 1.00 96.88 177 ALA A N 1
ATOM 1439 C CA . ALA A 1 177 ? -14.249 5.837 -4.238 1.00 96.88 177 ALA A CA 1
ATOM 1440 C C . ALA A 1 177 ? -13.335 6.928 -4.810 1.00 96.88 177 ALA A C 1
ATOM 1442 O O . ALA A 1 177 ? -13.235 7.046 -6.028 1.00 96.88 177 ALA A O 1
ATOM 1443 N N . ALA A 1 178 ? -12.575 7.634 -3.966 1.00 97.81 178 ALA A N 1
ATOM 1444 C CA . ALA A 1 178 ? -11.624 8.653 -4.411 1.00 97.81 178 ALA A CA 1
ATOM 1445 C C . ALA A 1 178 ? -10.590 8.094 -5.411 1.00 97.81 178 ALA A C 1
ATOM 1447 O O . ALA A 1 178 ? -10.323 8.705 -6.443 1.00 97.81 178 ALA A O 1
ATOM 1448 N N . LEU A 1 179 ? -10.045 6.898 -5.166 1.00 97.75 179 LEU A N 1
ATOM 1449 C CA . LEU A 1 179 ? -9.090 6.258 -6.080 1.00 97.75 179 LEU A CA 1
ATOM 1450 C C . LEU A 1 179 ? -9.726 5.767 -7.391 1.00 97.75 179 LEU A C 1
ATOM 1452 O O . LEU A 1 179 ? -9.032 5.693 -8.409 1.00 97.75 179 LEU A O 1
ATOM 1456 N N . SER A 1 180 ? -11.006 5.383 -7.381 1.00 95.00 180 SER A N 1
ATOM 1457 C CA . SER A 1 180 ? -11.685 4.825 -8.558 1.00 95.00 180 SER A CA 1
ATOM 1458 C C . SER A 1 180 ? -12.448 5.844 -9.403 1.00 95.00 180 SER A C 1
ATOM 1460 O O . SER A 1 180 ? -12.572 5.628 -10.607 1.00 95.00 180 SER A O 1
ATOM 1462 N N . GLU A 1 181 ? -12.964 6.909 -8.789 1.00 94.69 181 GLU A N 1
ATOM 1463 C CA . GLU A 1 181 ? -13.866 7.885 -9.414 1.00 94.69 181 GLU A CA 1
ATOM 1464 C C . GLU A 1 181 ? -13.137 9.180 -9.798 1.00 94.69 181 GLU A C 1
ATOM 1466 O O . GLU A 1 181 ? -13.401 9.722 -10.869 1.00 94.69 181 GLU A O 1
ATOM 1471 N N . GLU A 1 182 ? -12.176 9.637 -8.986 1.00 96.44 182 GLU A N 1
ATOM 1472 C CA . GLU A 1 182 ? -11.440 10.890 -9.237 1.00 96.44 182 GLU A CA 1
ATOM 1473 C C . GLU A 1 182 ? -10.184 10.673 -10.102 1.00 96.44 182 GLU A C 1
ATOM 1475 O O . GLU A 1 182 ? -9.751 11.560 -10.835 1.00 96.44 182 GLU A O 1
ATOM 1480 N N . ILE A 1 183 ? -9.591 9.474 -10.070 1.00 95.69 183 ILE A N 1
ATOM 1481 C CA . ILE A 1 183 ? -8.441 9.122 -10.917 1.00 95.69 183 ILE A CA 1
ATOM 1482 C C . ILE A 1 183 ? -8.915 8.229 -12.062 1.00 95.69 183 ILE A C 1
ATOM 1484 O O . ILE A 1 183 ? -9.399 7.113 -11.848 1.00 95.69 183 ILE A O 1
ATOM 1488 N N . SER A 1 184 ? -8.746 8.705 -13.298 1.00 94.44 184 SER A N 1
ATOM 1489 C CA . SER A 1 184 ? -9.261 8.004 -14.473 1.00 94.44 184 SER A CA 1
ATOM 1490 C C . SER A 1 184 ? -8.545 6.668 -14.714 1.00 94.44 184 SER A C 1
ATOM 1492 O O . SER A 1 184 ? -7.382 6.474 -14.354 1.00 94.44 184 SER A O 1
ATOM 1494 N N . GLU A 1 185 ? -9.216 5.719 -15.375 1.00 93.75 185 GLU A N 1
ATOM 1495 C CA . GLU A 1 185 ? -8.570 4.455 -15.760 1.00 93.75 185 GLU A CA 1
ATOM 1496 C C . GLU A 1 185 ? -7.379 4.652 -16.709 1.00 93.75 185 GLU A C 1
ATOM 1498 O O . GLU A 1 185 ? -6.456 3.840 -16.698 1.00 93.75 185 GLU A O 1
ATOM 1503 N N . GLU A 1 186 ? -7.402 5.692 -17.549 1.00 92.38 186 GLU A N 1
ATOM 1504 C CA . GLU A 1 186 ? -6.272 6.037 -18.417 1.00 92.38 186 GLU A CA 1
ATOM 1505 C C . GLU A 1 186 ? -5.050 6.413 -17.574 1.00 92.38 186 GLU A C 1
ATOM 1507 O O . GLU A 1 186 ? -3.957 5.906 -17.820 1.00 92.38 186 GLU A O 1
ATOM 1512 N N . ASP A 1 187 ? -5.258 7.179 -16.501 1.00 93.75 187 ASP A N 1
ATOM 1513 C CA . ASP A 1 187 ? -4.193 7.580 -15.582 1.00 93.75 187 ASP A CA 1
ATOM 1514 C C . ASP A 1 187 ? -3.585 6.390 -14.862 1.00 93.75 187 ASP A C 1
ATOM 1516 O O . ASP A 1 187 ? -2.367 6.249 -14.807 1.00 93.75 187 ASP A O 1
ATOM 1520 N N . TRP A 1 188 ? -4.429 5.484 -14.372 1.00 94.38 188 TRP A N 1
ATOM 1521 C CA . TRP A 1 188 ? -3.978 4.247 -13.743 1.00 94.38 188 TRP A CA 1
ATOM 1522 C C . TRP A 1 188 ? -3.176 3.338 -14.685 1.00 94.38 188 TRP A C 1
ATOM 1524 O O . TRP A 1 188 ? -2.393 2.505 -14.208 1.00 94.38 188 TRP A O 1
ATOM 1534 N N . ARG A 1 189 ? -3.356 3.467 -16.007 1.00 91.00 189 ARG A N 1
ATOM 1535 C CA . ARG A 1 189 ? -2.588 2.724 -17.020 1.00 91.00 189 ARG A CA 1
ATOM 1536 C C . ARG A 1 189 ? -1.239 3.360 -17.342 1.00 91.00 189 ARG A C 1
ATOM 1538 O O . ARG A 1 189 ? -0.410 2.670 -17.929 1.00 91.00 189 ARG A O 1
ATOM 1545 N N . GLU A 1 190 ? -0.987 4.603 -16.947 1.00 87.31 190 GLU A N 1
ATOM 1546 C CA . GLU A 1 190 ? 0.318 5.225 -17.158 1.00 87.31 190 GLU A CA 1
ATOM 1547 C C . GLU A 1 190 ? 1.408 4.613 -16.271 1.00 87.31 190 GLU A C 1
ATOM 1549 O O . GLU A 1 190 ? 1.172 4.250 -15.119 1.00 87.31 190 GLU A O 1
ATOM 1554 N N . ASP A 1 191 ? 2.631 4.534 -16.800 1.00 75.75 191 ASP A N 1
ATOM 1555 C CA . ASP A 1 191 ? 3.773 3.932 -16.101 1.00 75.75 191 ASP A CA 1
ATOM 1556 C C . ASP A 1 191 ? 4.166 4.702 -14.825 1.00 75.75 191 ASP A C 1
ATOM 1558 O O . ASP A 1 191 ? 4.640 4.108 -13.858 1.00 75.75 191 ASP A O 1
ATOM 1562 N N . GLU A 1 192 ? 3.991 6.029 -14.811 1.00 81.62 192 GLU A N 1
ATOM 1563 C CA . GLU 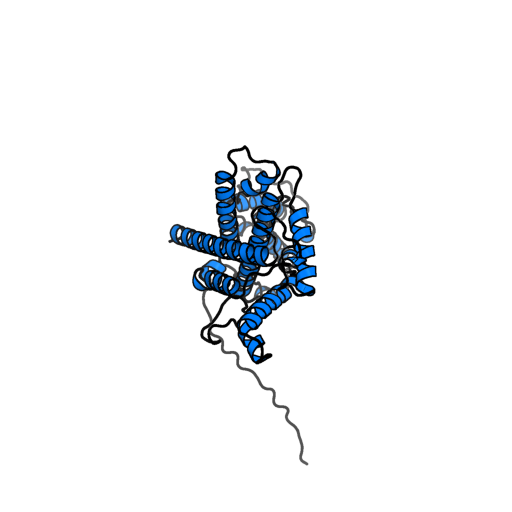A 1 192 ? 4.499 6.901 -13.741 1.00 81.62 192 GLU A CA 1
ATOM 1564 C C . GLU A 1 192 ? 3.487 7.168 -12.613 1.00 81.62 192 GLU A C 1
ATOM 1566 O O . GLU A 1 192 ? 3.871 7.725 -11.583 1.00 81.62 192 GLU A O 1
ATOM 1571 N N . ILE A 1 193 ? 2.217 6.761 -12.761 1.00 89.31 193 ILE A N 1
ATOM 1572 C CA . ILE A 1 193 ? 1.129 7.126 -11.834 1.00 89.31 193 ILE A CA 1
ATOM 1573 C C . ILE A 1 193 ? 1.423 6.728 -10.386 1.00 89.31 193 ILE A C 1
ATOM 1575 O O . ILE A 1 193 ? 1.240 7.528 -9.471 1.00 89.31 193 ILE A O 1
ATOM 1579 N N . LEU A 1 194 ? 1.960 5.523 -10.177 1.00 87.38 194 LEU A N 1
ATOM 1580 C CA . LEU A 1 194 ? 2.354 5.044 -8.853 1.00 87.38 194 LEU A CA 1
ATOM 1581 C C . LEU A 1 194 ? 3.467 5.914 -8.264 1.00 87.38 194 LEU A C 1
ATOM 1583 O O . LEU A 1 194 ? 3.415 6.290 -7.096 1.00 87.38 194 LEU A O 1
ATOM 1587 N N . GLY A 1 195 ? 4.449 6.283 -9.092 1.00 80.56 195 GLY A N 1
ATOM 1588 C CA . GLY A 1 195 ? 5.528 7.182 -8.698 1.00 80.56 195 GLY A CA 1
ATOM 1589 C C . GLY A 1 195 ? 5.005 8.544 -8.246 1.00 80.56 195 GLY A C 1
ATOM 1590 O O . GLY A 1 195 ? 5.427 9.037 -7.201 1.00 80.56 195 GLY A O 1
ATOM 1591 N N . TRP A 1 196 ? 4.058 9.124 -8.988 1.00 88.44 196 TRP A N 1
ATOM 1592 C CA . TRP A 1 196 ? 3.434 10.398 -8.626 1.00 88.44 196 TRP A CA 1
ATOM 1593 C C . TRP A 1 196 ? 2.631 10.290 -7.329 1.00 88.44 196 TRP A C 1
ATOM 1595 O O . TRP A 1 196 ? 2.806 11.124 -6.447 1.00 88.44 196 TRP A O 1
ATOM 1605 N N . ILE A 1 197 ? 1.815 9.244 -7.171 1.00 91.88 197 ILE A N 1
ATOM 1606 C CA . ILE A 1 197 ? 1.014 9.020 -5.960 1.00 91.88 197 ILE A CA 1
ATOM 1607 C C . ILE A 1 197 ? 1.907 8.951 -4.712 1.00 91.88 197 ILE A C 1
ATOM 1609 O O . ILE A 1 197 ? 1.651 9.658 -3.736 1.00 91.88 197 ILE A O 1
ATOM 1613 N N . TYR A 1 198 ? 2.989 8.166 -4.749 1.00 84.88 198 TYR A N 1
ATOM 1614 C CA . TYR A 1 198 ? 3.915 8.076 -3.615 1.00 84.88 198 TYR A CA 1
ATOM 1615 C C . TYR A 1 198 ? 4.657 9.387 -3.362 1.00 84.88 198 TYR A C 1
ATOM 1617 O O . TYR A 1 198 ? 4.840 9.782 -2.210 1.00 84.88 198 TYR A O 1
ATOM 1625 N N . GLN A 1 199 ? 5.061 10.091 -4.422 1.00 81.94 199 GLN A N 1
ATOM 1626 C CA . GLN A 1 199 ? 5.680 11.405 -4.284 1.00 81.94 199 GLN A CA 1
ATOM 1627 C C . GLN A 1 199 ? 4.736 12.382 -3.570 1.00 81.94 199 GLN A C 1
ATOM 1629 O O . GLN A 1 199 ? 5.154 13.032 -2.614 1.00 81.94 199 GLN A O 1
ATOM 1634 N N . TYR A 1 200 ? 3.474 12.457 -3.991 1.00 89.50 200 TYR A N 1
ATOM 1635 C CA . TYR A 1 200 ? 2.483 13.366 -3.414 1.00 89.50 200 TYR A CA 1
ATOM 1636 C C . TYR A 1 200 ? 2.148 13.027 -1.963 1.00 89.50 200 TYR A C 1
ATOM 1638 O O . TYR A 1 200 ? 2.034 13.937 -1.142 1.00 89.50 200 TYR A O 1
ATOM 1646 N N . TRP A 1 201 ? 2.079 11.740 -1.612 1.00 87.00 201 TRP A N 1
ATOM 1647 C CA . TRP A 1 201 ? 1.929 11.325 -0.217 1.00 87.00 201 TRP A CA 1
ATOM 1648 C C . TRP A 1 201 ? 3.076 11.862 0.651 1.00 87.00 201 TRP A C 1
ATOM 1650 O O . TRP A 1 201 ? 2.849 12.446 1.714 1.00 87.00 201 TRP A O 1
ATOM 1660 N N . ASN A 1 202 ? 4.315 11.710 0.178 1.00 77.88 202 ASN A N 1
ATOM 1661 C CA . ASN A 1 202 ? 5.512 12.098 0.922 1.00 77.88 202 ASN A CA 1
ATOM 1662 C C . ASN A 1 202 ? 5.750 13.613 0.949 1.00 77.88 202 ASN A C 1
ATOM 1664 O O . ASN A 1 202 ? 6.333 14.114 1.909 1.00 77.88 202 ASN A O 1
ATOM 1668 N N . GLU A 1 203 ? 5.299 14.361 -0.061 1.00 81.62 203 GLU A N 1
ATOM 1669 C CA . GLU A 1 203 ? 5.343 15.829 -0.063 1.00 81.62 203 GLU A CA 1
ATOM 1670 C C . GLU A 1 203 ? 4.593 16.413 1.140 1.00 81.62 203 GLU A C 1
ATOM 1672 O O . GLU A 1 203 ? 5.167 17.224 1.869 1.00 81.62 203 GLU A O 1
ATOM 1677 N N . GLU A 1 204 ? 3.380 15.935 1.425 1.00 74.00 204 GLU A N 1
ATOM 1678 C CA . GLU A 1 204 ? 2.617 16.365 2.606 1.00 74.00 204 GLU A CA 1
ATOM 1679 C C . GLU A 1 204 ? 3.319 15.972 3.915 1.00 74.00 204 GLU A C 1
ATOM 1681 O O . GLU A 1 204 ? 3.405 16.782 4.838 1.00 74.00 204 GLU A O 1
ATOM 1686 N N . ALA A 1 205 ? 3.931 14.780 3.967 1.00 67.69 205 ALA A N 1
ATOM 1687 C CA . ALA A 1 205 ? 4.672 14.316 5.149 1.00 67.69 205 ALA A CA 1
ATOM 1688 C C . ALA A 1 205 ? 5.856 15.244 5.447 1.00 67.69 205 ALA A C 1
ATOM 1690 O O . ALA A 1 205 ? 6.111 15.631 6.588 1.00 67.69 205 ALA A O 1
ATOM 1691 N N . ARG A 1 206 ? 6.574 15.635 4.389 1.00 69.44 206 ARG A N 1
ATOM 1692 C CA . ARG A 1 206 ? 7.701 16.566 4.464 1.00 69.44 206 ARG A CA 1
ATOM 1693 C C . ARG A 1 206 ? 7.258 17.962 4.868 1.00 69.44 206 ARG A C 1
ATOM 1695 O O . ARG A 1 206 ? 7.979 18.622 5.614 1.00 69.44 206 ARG A O 1
ATOM 1702 N N . GLU A 1 207 ? 6.139 18.457 4.344 1.00 72.12 207 GLU A N 1
ATOM 1703 C CA . GLU A 1 207 ? 5.618 19.774 4.713 1.00 72.12 207 GLU A CA 1
ATOM 1704 C C . GLU A 1 207 ? 5.208 19.827 6.185 1.00 72.12 207 GLU A C 1
ATOM 1706 O O . GLU A 1 207 ? 5.574 20.772 6.887 1.00 72.12 207 GLU A O 1
ATOM 1711 N N . GLU A 1 208 ? 4.507 18.805 6.668 1.00 66.38 208 GLU A N 1
ATOM 1712 C CA . GLU A 1 208 ? 4.119 18.674 8.071 1.00 66.38 208 GLU A CA 1
ATOM 1713 C C . GLU A 1 208 ? 5.345 18.578 8.992 1.00 66.38 208 GLU A C 1
ATOM 1715 O O . GLU A 1 208 ? 5.440 19.301 9.991 1.00 66.38 208 GLU A O 1
ATOM 1720 N N . TYR A 1 209 ? 6.336 17.766 8.614 1.00 64.88 209 TYR A N 1
ATOM 1721 C CA . TYR A 1 209 ? 7.607 17.678 9.326 1.00 64.88 209 TYR A CA 1
ATOM 1722 C C . TYR A 1 209 ? 8.303 19.046 9.406 1.00 64.88 209 TYR A C 1
ATOM 1724 O O . TYR A 1 209 ? 8.661 19.500 10.488 1.00 64.88 209 TYR A O 1
ATOM 1732 N N . LYS A 1 210 ? 8.422 19.774 8.287 1.00 64.56 210 LYS A N 1
ATOM 1733 C CA . LYS A 1 210 ? 9.040 21.115 8.263 1.00 64.56 210 LYS A CA 1
ATOM 1734 C C . LYS A 1 210 ? 8.297 22.140 9.125 1.00 64.56 210 LYS A C 1
ATOM 1736 O O . LYS A 1 210 ? 8.925 23.060 9.646 1.00 64.56 210 LYS A O 1
ATOM 1741 N N . ARG A 1 211 ? 6.969 22.030 9.250 1.00 66.94 211 ARG A N 1
ATOM 1742 C CA . ARG A 1 211 ? 6.152 22.925 10.092 1.00 66.94 211 ARG A CA 1
ATOM 1743 C C . ARG A 1 211 ? 6.309 22.611 11.582 1.00 66.94 211 ARG A C 1
ATOM 1745 O O . ARG A 1 211 ? 6.351 23.542 12.384 1.00 66.94 211 ARG A O 1
ATOM 1752 N N . SER A 1 212 ? 6.408 21.331 11.940 1.00 56.56 212 SER A N 1
ATOM 1753 C CA . SER A 1 212 ? 6.526 20.858 13.328 1.00 56.56 212 SER A CA 1
ATOM 1754 C C . SER A 1 212 ? 7.962 20.904 13.869 1.00 56.56 212 SER A C 1
ATOM 1756 O O . SER A 1 212 ? 8.165 21.169 15.052 1.00 56.56 212 SER A O 1
ATOM 1758 N N . HIS A 1 213 ? 8.970 20.734 13.011 1.00 55.12 213 HIS A N 1
ATOM 1759 C CA . HIS A 1 213 ? 10.382 20.683 13.384 1.00 55.12 213 HIS A CA 1
ATOM 1760 C C . HIS A 1 213 ? 11.141 21.898 12.827 1.00 55.12 213 HIS A C 1
ATOM 1762 O O . HIS A 1 213 ? 11.566 21.933 11.676 1.00 55.12 213 HIS A O 1
ATOM 1768 N N . LYS A 1 214 ? 11.385 22.910 13.678 1.00 49.50 214 LYS A N 1
ATOM 1769 C CA . LYS A 1 214 ? 12.272 24.062 13.375 1.00 49.50 214 LYS A CA 1
ATOM 1770 C C . LYS A 1 214 ? 13.775 23.724 13.428 1.00 49.50 214 LYS A C 1
ATOM 1772 O O . LYS A 1 214 ? 14.610 24.620 13.297 1.00 49.50 214 LYS A O 1
ATOM 1777 N N . ARG A 1 215 ? 14.140 22.465 13.684 1.00 52.56 215 ARG A N 1
ATOM 1778 C CA . ARG A 1 215 ? 15.532 21.998 13.801 1.00 52.56 215 ARG A CA 1
ATOM 1779 C C . ARG A 1 215 ? 16.025 21.379 12.491 1.00 52.56 215 ARG A C 1
ATOM 1781 O O . ARG A 1 215 ? 15.240 21.050 11.612 1.00 52.56 215 ARG A O 1
ATOM 1788 N N . ARG A 1 216 ? 17.353 21.261 12.360 1.00 47.53 216 ARG A N 1
ATOM 1789 C CA . ARG A 1 216 ? 17.976 20.465 11.291 1.00 47.53 216 ARG A CA 1
ATOM 1790 C C . ARG A 1 216 ? 17.427 19.028 11.349 1.00 47.53 216 ARG A C 1
ATOM 1792 O O . ARG A 1 216 ? 17.284 18.544 12.469 1.00 47.53 216 ARG A O 1
ATOM 1799 N N . PRO A 1 217 ? 17.171 18.381 10.196 1.00 50.53 217 PRO A N 1
ATOM 1800 C CA . PRO A 1 217 ? 16.704 16.998 10.158 1.00 50.53 217 PRO A CA 1
ATOM 1801 C C . PRO A 1 217 ? 17.640 16.070 10.934 1.00 50.53 217 PRO A C 1
ATOM 1803 O O . PRO A 1 217 ? 18.860 16.175 10.766 1.00 50.53 217 PRO A O 1
ATOM 1806 N N . ASP A 1 218 ? 17.084 15.192 11.767 1.00 55.38 218 ASP A N 1
ATOM 1807 C CA . ASP A 1 218 ? 17.829 14.093 12.388 1.00 55.38 218 ASP A CA 1
ATOM 1808 C C . ASP A 1 218 ? 18.117 13.014 11.316 1.00 55.38 218 ASP A C 1
ATOM 1810 O O . ASP A 1 218 ? 17.366 12.939 10.338 1.00 55.38 218 ASP A O 1
ATOM 1814 N N . PRO A 1 219 ? 19.185 12.198 11.411 1.00 46.06 219 PRO A N 1
ATOM 1815 C CA . PRO A 1 219 ? 19.415 11.011 10.587 1.00 46.06 219 PRO A CA 1
ATOM 1816 C C . PRO A 1 219 ? 18.174 10.208 10.160 1.00 46.06 219 PRO A C 1
ATOM 1818 O O . PRO A 1 219 ? 18.118 9.792 9.004 1.00 46.06 219 PRO A O 1
ATOM 1821 N N . ASP A 1 220 ? 17.174 10.051 11.030 1.00 51.09 220 ASP A N 1
ATOM 1822 C CA . ASP A 1 220 ? 15.927 9.324 10.730 1.00 51.09 220 ASP A CA 1
ATOM 1823 C C . ASP A 1 220 ? 14.948 10.102 9.831 1.00 51.09 220 ASP A C 1
ATOM 1825 O O . ASP A 1 220 ? 14.094 9.513 9.170 1.00 51.09 220 ASP A O 1
ATOM 1829 N N . ASP A 1 221 ? 15.090 11.424 9.748 1.00 47.31 221 ASP A N 1
ATOM 1830 C CA . ASP A 1 221 ? 14.276 12.299 8.898 1.00 47.31 221 ASP A CA 1
ATOM 1831 C C . ASP A 1 221 ? 14.879 12.444 7.488 1.00 47.31 221 ASP A C 1
ATOM 1833 O O . ASP A 1 221 ? 14.209 12.851 6.532 1.00 47.31 221 ASP A O 1
ATOM 1837 N N . ILE A 1 222 ? 16.157 12.078 7.328 1.00 50.50 222 ILE A N 1
ATOM 1838 C CA . ILE A 1 222 ? 16.893 12.145 6.061 1.00 50.50 222 ILE A CA 1
ATOM 1839 C C . ILE A 1 222 ? 16.264 11.245 4.980 1.00 50.50 222 ILE A C 1
ATOM 1841 O O . ILE A 1 222 ? 16.096 11.742 3.864 1.00 50.50 222 ILE A O 1
ATOM 1845 N N . PRO A 1 223 ? 15.866 9.979 5.239 1.00 48.88 223 PRO A N 1
ATOM 1846 C CA . PRO A 1 223 ? 15.214 9.132 4.241 1.00 48.88 223 PRO A CA 1
ATOM 1847 C C . PRO A 1 223 ? 13.905 9.732 3.729 1.00 48.88 223 PRO A C 1
ATOM 1849 O O . PRO A 1 223 ? 13.682 9.765 2.521 1.00 48.88 223 PRO A O 1
ATOM 1852 N N . VAL A 1 224 ? 13.070 10.279 4.617 1.00 45.66 224 VAL A N 1
ATOM 1853 C CA . VAL A 1 224 ? 11.801 10.912 4.231 1.00 45.66 224 VAL A CA 1
ATOM 1854 C C . VAL A 1 224 ? 12.069 12.131 3.355 1.00 45.66 224 VAL A C 1
ATOM 1856 O O . VAL A 1 224 ? 11.419 12.295 2.325 1.00 45.66 224 VAL A O 1
ATOM 1859 N N . ILE A 1 225 ? 13.062 12.957 3.698 1.00 45.47 225 ILE A N 1
ATOM 1860 C CA . ILE A 1 225 ? 13.393 14.208 2.995 1.00 45.47 225 ILE A CA 1
ATOM 1861 C C . ILE A 1 225 ? 14.134 13.973 1.668 1.00 45.47 225 ILE A C 1
ATOM 1863 O O . ILE A 1 225 ? 13.924 14.734 0.723 1.00 45.47 225 ILE A O 1
ATOM 1867 N N . ASN A 1 226 ? 14.945 12.917 1.564 1.00 50.62 226 ASN A N 1
ATOM 1868 C CA . ASN A 1 226 ? 15.839 12.670 0.426 1.00 50.62 226 ASN A CA 1
ATOM 1869 C C . ASN A 1 226 ? 15.341 11.625 -0.584 1.00 50.62 226 ASN A C 1
ATOM 1871 O O . ASN A 1 226 ? 16.100 11.230 -1.469 1.00 50.62 226 ASN A O 1
ATOM 1875 N N . GLN A 1 227 ? 14.080 11.186 -0.524 1.00 55.47 227 GLN A N 1
ATOM 1876 C CA . GLN A 1 227 ? 13.482 10.442 -1.641 1.00 55.47 227 GLN A CA 1
ATOM 1877 C C . GLN A 1 227 ? 13.306 11.381 -2.844 1.00 55.47 227 GLN A C 1
ATOM 1879 O O . GLN A 1 227 ? 12.292 12.073 -2.975 1.00 55.47 227 GLN A O 1
ATOM 1884 N N . PHE A 1 228 ? 14.327 11.452 -3.693 1.00 53.84 228 PHE A N 1
ATOM 1885 C CA . PHE A 1 228 ? 14.280 12.150 -4.968 1.00 53.84 228 PHE A CA 1
ATOM 1886 C C . PHE A 1 228 ? 13.939 11.150 -6.068 1.00 53.84 228 PHE A C 1
ATOM 1888 O O . PHE A 1 228 ? 14.623 10.144 -6.253 1.00 53.84 228 PHE A O 1
ATOM 1895 N N . TYR A 1 229 ? 12.879 11.439 -6.816 1.00 52.19 229 TYR A N 1
ATOM 1896 C CA . TYR A 1 229 ? 12.575 10.719 -8.043 1.00 52.19 229 TYR A CA 1
ATOM 1897 C C . TYR A 1 229 ? 13.652 11.022 -9.091 1.00 52.19 229 TYR A C 1
ATOM 1899 O O . TYR A 1 229 ? 13.971 12.189 -9.325 1.00 52.19 229 TYR A O 1
ATOM 1907 N N . THR A 1 230 ? 14.204 9.991 -9.737 1.00 56.59 230 THR A N 1
ATOM 1908 C CA . THR A 1 230 ? 15.131 10.189 -10.861 1.00 56.59 230 THR A CA 1
ATOM 1909 C C . THR A 1 230 ? 14.317 10.378 -12.146 1.00 56.59 230 THR A C 1
ATOM 1911 O O . THR A 1 230 ? 13.625 9.442 -12.547 1.00 56.59 230 THR A O 1
ATOM 1914 N N . PRO A 1 231 ? 14.384 11.543 -12.826 1.00 60.06 231 PRO A N 1
ATOM 1915 C CA . PRO A 1 231 ? 13.673 11.765 -14.082 1.00 60.06 231 PRO A CA 1
ATOM 1916 C C . PRO A 1 231 ? 13.938 10.662 -15.112 1.00 60.06 231 PRO A C 1
ATOM 1918 O O . PRO A 1 231 ? 15.081 10.234 -15.293 1.00 60.06 231 PRO A O 1
ATOM 1921 N N . ARG A 1 232 ? 12.897 10.257 -15.853 1.00 63.19 232 ARG A N 1
ATOM 1922 C CA . ARG A 1 232 ? 12.948 9.127 -16.801 1.00 63.19 232 ARG A CA 1
ATOM 1923 C C . ARG A 1 232 ? 14.073 9.242 -17.833 1.00 63.19 232 ARG A C 1
ATOM 1925 O O . ARG A 1 232 ? 14.677 8.235 -18.184 1.00 63.19 232 ARG A O 1
ATOM 1932 N N . TRP A 1 233 ? 14.402 10.451 -18.293 1.00 67.62 233 TRP A N 1
ATOM 1933 C CA . TRP A 1 233 ? 15.509 10.652 -19.236 1.00 67.62 233 TRP A CA 1
ATOM 1934 C C . TRP A 1 233 ? 16.885 10.358 -18.615 1.00 67.62 233 TRP A C 1
ATOM 1936 O O . TRP A 1 233 ? 17.743 9.823 -19.310 1.00 67.62 233 TRP A O 1
ATOM 1946 N N . ILE A 1 234 ? 17.092 10.652 -17.321 1.00 73.38 234 ILE A N 1
ATOM 1947 C CA . ILE A 1 234 ? 18.343 10.342 -16.605 1.00 73.38 234 ILE A CA 1
ATOM 1948 C C . ILE A 1 234 ? 18.475 8.832 -16.452 1.00 73.38 234 ILE A C 1
ATOM 1950 O O . ILE A 1 234 ? 19.534 8.279 -16.738 1.00 73.38 234 ILE A O 1
ATOM 1954 N N . VAL A 1 235 ? 17.387 8.164 -16.057 1.00 79.25 235 VAL A N 1
ATOM 1955 C CA . VAL A 1 235 ? 17.341 6.700 -15.954 1.00 79.25 235 VAL A CA 1
ATOM 1956 C C . VAL A 1 235 ? 17.708 6.066 -17.292 1.00 79.25 235 VAL A C 1
ATOM 1958 O O . VAL A 1 235 ? 18.639 5.265 -17.351 1.00 79.25 235 VAL A O 1
ATOM 1961 N N . LYS A 1 236 ? 17.038 6.476 -18.379 1.00 78.94 236 LYS A N 1
ATOM 1962 C CA . LYS A 1 236 ? 17.325 5.962 -19.723 1.00 78.94 236 LYS A CA 1
ATOM 1963 C C . LYS A 1 236 ? 18.766 6.221 -20.133 1.00 78.94 236 LYS A C 1
ATOM 1965 O O . LYS A 1 236 ? 19.452 5.299 -20.548 1.00 78.94 236 LYS A O 1
ATOM 1970 N N . PHE A 1 237 ? 19.255 7.444 -19.943 1.00 85.38 237 PHE A N 1
ATOM 1971 C CA . PHE A 1 237 ? 20.636 7.798 -20.249 1.00 85.38 237 PHE A CA 1
ATOM 1972 C C . PHE A 1 237 ? 21.646 6.906 -19.518 1.00 85.38 237 PHE A C 1
ATOM 1974 O O . PHE A 1 237 ? 22.570 6.389 -20.146 1.00 85.38 237 PHE A O 1
ATOM 1981 N N . LEU A 1 238 ? 21.479 6.697 -18.211 1.00 92.50 238 LEU A N 1
ATOM 1982 C CA . LEU A 1 238 ? 22.404 5.886 -17.420 1.00 92.50 238 LEU A CA 1
ATOM 1983 C C . LEU A 1 238 ? 22.337 4.406 -17.804 1.00 92.50 238 LEU A C 1
ATOM 1985 O O . LEU A 1 238 ? 23.380 3.790 -18.017 1.00 92.50 238 LEU A O 1
ATOM 1989 N N . VAL A 1 239 ? 21.140 3.834 -17.936 1.00 94.25 239 VAL A N 1
ATOM 1990 C CA . VAL A 1 239 ? 20.958 2.413 -18.278 1.00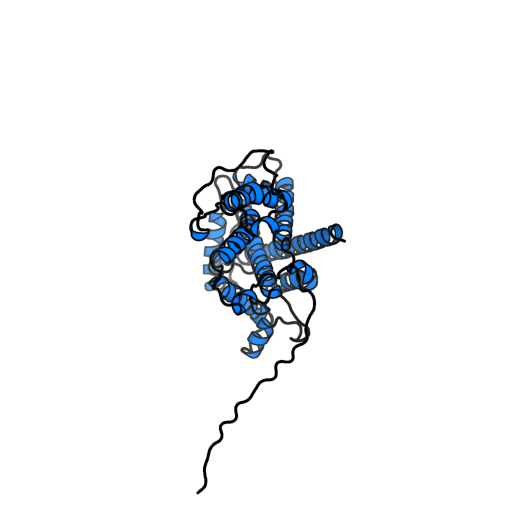 94.25 239 VAL A CA 1
ATOM 1991 C C . VAL A 1 239 ? 21.412 2.123 -19.715 1.00 94.25 239 VAL A C 1
ATOM 1993 O O . VAL A 1 239 ? 22.125 1.143 -19.941 1.00 94.25 239 VAL A O 1
ATOM 1996 N N . ASP A 1 240 ? 21.110 3.002 -20.674 1.00 93.75 240 ASP A N 1
ATOM 1997 C CA . ASP A 1 240 ? 21.548 2.868 -22.070 1.00 93.75 240 ASP A CA 1
ATOM 1998 C C . ASP A 1 240 ? 23.062 2.854 -22.185 1.00 93.75 240 ASP A C 1
ATOM 2000 O O . ASP A 1 240 ? 23.637 2.042 -22.906 1.00 93.75 240 ASP A O 1
ATOM 2004 N N . ASN A 1 241 ? 23.731 3.743 -21.453 1.00 93.62 241 ASN A N 1
ATOM 2005 C CA . ASN A 1 241 ? 25.180 3.878 -21.521 1.00 93.62 241 ASN A CA 1
ATOM 2006 C C . ASN A 1 241 ? 25.934 2.918 -20.591 1.00 93.62 241 ASN A C 1
ATOM 2008 O O . ASN A 1 241 ? 27.162 2.902 -20.632 1.00 93.62 241 ASN A O 1
ATOM 2012 N N . THR A 1 242 ? 25.226 2.089 -19.817 1.00 93.50 242 THR A N 1
ATOM 2013 C CA . THR A 1 242 ? 25.805 1.021 -18.989 1.00 93.50 242 THR A CA 1
ATOM 2014 C C . THR A 1 242 ? 25.387 -0.357 -19.502 1.00 93.50 242 THR A C 1
ATOM 2016 O O . THR A 1 242 ? 26.140 -0.972 -20.255 1.00 93.50 242 THR A O 1
ATOM 2019 N N . LEU A 1 243 ? 24.189 -0.833 -19.152 1.00 95.06 243 LEU A N 1
ATOM 2020 C CA . LEU A 1 243 ? 23.655 -2.134 -19.561 1.00 95.06 243 LEU A CA 1
ATOM 2021 C C . LEU A 1 243 ? 23.480 -2.226 -21.085 1.00 95.06 243 LEU A C 1
ATOM 2023 O O . LEU A 1 243 ? 23.955 -3.183 -21.700 1.00 95.06 243 LEU A O 1
ATOM 2027 N N . GLY A 1 244 ? 22.855 -1.218 -21.703 1.00 93.19 244 GLY A N 1
ATOM 2028 C CA . GLY A 1 244 ? 22.652 -1.178 -23.155 1.00 93.19 244 GLY A CA 1
ATOM 2029 C C . GLY A 1 244 ? 23.979 -1.192 -23.916 1.00 93.19 244 GLY A C 1
ATOM 2030 O O . GLY A 1 244 ? 24.177 -2.001 -24.823 1.00 93.19 244 GLY A O 1
ATOM 2031 N N . ARG A 1 245 ? 24.934 -0.355 -23.492 1.00 91.88 245 ARG A N 1
ATOM 2032 C CA . ARG A 1 245 ? 26.300 -0.323 -24.027 1.00 91.88 245 ARG A CA 1
ATOM 2033 C C . ARG A 1 245 ? 26.972 -1.681 -23.910 1.00 91.88 245 ARG A C 1
ATOM 2035 O O . ARG A 1 245 ? 27.445 -2.186 -24.921 1.00 91.88 245 ARG A O 1
ATOM 2042 N N . LEU A 1 246 ? 27.016 -2.255 -22.706 1.00 91.12 246 LEU A N 1
ATOM 2043 C CA . LEU A 1 246 ? 27.682 -3.530 -22.437 1.00 91.12 246 LEU A CA 1
ATOM 2044 C C . LEU A 1 246 ? 27.204 -4.617 -23.403 1.00 91.12 246 LEU A C 1
ATOM 2046 O O . LEU A 1 246 ? 28.023 -5.333 -23.977 1.00 91.12 246 LEU A O 1
ATOM 2050 N N . TRP A 1 247 ? 25.889 -4.697 -23.609 1.00 91.69 247 TRP A N 1
ATOM 2051 C CA . TRP A 1 247 ? 25.288 -5.644 -24.536 1.00 91.69 247 TRP A CA 1
ATOM 2052 C C . TRP A 1 247 ? 25.640 -5.342 -25.995 1.00 91.69 247 TRP A C 1
ATOM 2054 O O . TRP A 1 247 ? 26.099 -6.232 -26.706 1.00 91.69 247 TRP A O 1
ATOM 2064 N N . LEU A 1 248 ? 25.488 -4.092 -26.444 1.00 89.56 248 LEU A N 1
ATOM 2065 C CA . LEU A 1 248 ? 25.722 -3.689 -27.838 1.00 89.56 248 LEU A CA 1
ATOM 2066 C C . LEU A 1 248 ? 27.194 -3.752 -28.260 1.00 89.56 248 LEU A C 1
ATOM 2068 O O . LEU A 1 248 ? 27.483 -3.936 -29.441 1.00 89.56 248 LEU A O 1
ATOM 2072 N N . GLU A 1 249 ? 28.129 -3.625 -27.319 1.00 86.81 249 GLU A N 1
ATOM 2073 C CA . GLU A 1 249 ? 29.556 -3.839 -27.576 1.00 86.81 249 GLU A CA 1
ATOM 2074 C C . GLU A 1 249 ? 29.879 -5.292 -27.951 1.00 86.81 249 GLU A C 1
ATOM 2076 O O . GLU A 1 249 ? 30.878 -5.533 -28.630 1.00 86.81 249 GLU A O 1
ATOM 2081 N N . GLN A 1 250 ? 29.049 -6.241 -27.514 1.00 85.69 250 GLN A N 1
ATOM 2082 C CA . GLN A 1 250 ? 29.211 -7.683 -27.730 1.00 85.69 250 GLN A CA 1
ATOM 2083 C C . GLN A 1 250 ? 28.237 -8.232 -28.776 1.00 85.69 250 GLN A C 1
ATOM 2085 O O . GLN A 1 250 ? 28.555 -9.185 -29.481 1.00 85.69 250 GLN A O 1
ATOM 2090 N N . HIS A 1 251 ? 27.091 -7.569 -28.938 1.00 86.88 251 HIS A N 1
ATOM 2091 C CA . HIS A 1 251 ? 26.030 -7.903 -29.883 1.00 86.88 251 HIS A CA 1
ATOM 2092 C C . HIS A 1 251 ? 25.679 -6.685 -30.758 1.00 86.88 251 HIS A C 1
ATOM 2094 O O . HIS A 1 251 ? 24.587 -6.124 -30.633 1.00 86.88 251 HIS A O 1
ATOM 2100 N N . PRO A 1 252 ? 26.561 -6.251 -31.683 1.00 86.50 252 PRO A N 1
ATOM 2101 C CA . PRO A 1 252 ? 26.353 -5.014 -32.447 1.00 86.50 252 PRO A CA 1
ATOM 2102 C C . PRO A 1 252 ? 25.095 -5.001 -33.328 1.00 86.50 252 PRO A C 1
ATOM 2104 O O . PRO A 1 252 ? 24.615 -3.931 -33.701 1.00 86.50 252 PRO A O 1
ATOM 2107 N N . ALA A 1 253 ? 24.580 -6.183 -33.679 1.00 86.50 253 ALA A N 1
ATOM 2108 C CA . ALA A 1 253 ? 23.375 -6.364 -34.486 1.00 86.50 253 ALA A CA 1
ATOM 2109 C C . ALA A 1 253 ? 22.079 -6.474 -33.655 1.00 86.50 253 ALA A C 1
ATOM 2111 O O . ALA A 1 253 ? 21.009 -6.664 -34.229 1.00 86.50 253 ALA A O 1
ATOM 2112 N N . SER A 1 254 ? 22.163 -6.379 -32.324 1.00 89.75 254 SER A N 1
ATOM 2113 C CA . SER A 1 254 ? 21.014 -6.523 -31.428 1.00 89.75 254 SER A CA 1
ATOM 2114 C C . SER A 1 254 ? 19.964 -5.427 -31.640 1.00 89.75 254 SER A C 1
ATOM 2116 O O . SER A 1 254 ? 20.287 -4.249 -31.838 1.00 89.75 254 SER A O 1
ATOM 2118 N N . ALA A 1 255 ? 18.688 -5.802 -31.525 1.00 89.12 255 ALA A N 1
ATOM 2119 C CA . ALA A 1 255 ? 17.569 -4.871 -31.588 1.00 89.12 255 ALA A CA 1
ATOM 2120 C C . ALA A 1 255 ? 17.431 -4.036 -30.304 1.00 89.12 255 ALA A C 1
ATOM 2122 O O . ALA A 1 255 ? 16.752 -3.016 -30.325 1.00 89.12 255 ALA A O 1
ATOM 2123 N N . VAL A 1 256 ? 18.144 -4.367 -29.219 1.00 90.12 256 VAL A N 1
ATOM 2124 C CA . VAL A 1 256 ? 18.265 -3.517 -28.015 1.00 90.12 256 VAL A CA 1
ATOM 2125 C C . VAL A 1 256 ? 18.625 -2.069 -28.366 1.00 90.12 256 VAL A C 1
ATOM 2127 O O . VAL A 1 256 ? 18.140 -1.137 -27.728 1.00 90.12 256 VAL A O 1
ATOM 2130 N N . LYS A 1 257 ? 19.393 -1.851 -29.444 1.00 89.88 257 LYS A N 1
ATOM 2131 C CA . LYS A 1 257 ? 19.740 -0.510 -29.936 1.00 89.88 257 LYS A CA 1
ATOM 2132 C C . LYS A 1 257 ? 18.516 0.374 -30.202 1.00 89.88 257 LYS A C 1
ATOM 2134 O O . LYS A 1 257 ? 18.622 1.587 -30.058 1.00 89.88 257 LYS A O 1
ATOM 2139 N N . THR A 1 258 ? 17.372 -0.195 -30.588 1.00 88.06 258 THR A N 1
ATOM 2140 C CA . THR A 1 258 ? 16.148 0.582 -30.839 1.00 88.06 258 THR A CA 1
ATOM 2141 C C . THR A 1 258 ? 15.474 1.048 -29.552 1.00 88.06 258 THR A C 1
ATOM 2143 O O . THR A 1 258 ? 14.733 2.024 -29.582 1.00 88.06 258 THR A O 1
ATOM 2146 N N . LEU A 1 259 ? 15.715 0.359 -28.433 1.00 86.19 259 LEU A N 1
ATOM 2147 C CA . LEU A 1 259 ? 15.216 0.741 -27.111 1.00 86.19 259 LEU A CA 1
ATOM 2148 C C . LEU A 1 259 ? 16.112 1.796 -26.447 1.00 86.19 259 LEU A C 1
ATOM 2150 O O . LEU A 1 259 ? 15.610 2.624 -25.685 1.00 86.19 259 LEU A O 1
ATOM 2154 N N . CYS A 1 260 ? 17.412 1.784 -26.760 1.00 88.25 260 CYS A N 1
ATOM 2155 C CA . CYS A 1 260 ? 18.403 2.690 -26.183 1.00 88.25 260 CYS A CA 1
ATOM 2156 C C . CYS A 1 260 ? 18.423 4.076 -26.853 1.00 88.25 260 CYS A C 1
ATOM 2158 O O . CYS A 1 260 ? 19.343 4.418 -27.602 1.00 88.25 260 CYS A O 1
ATOM 2160 N N . THR A 1 261 ? 17.399 4.892 -26.591 1.00 85.75 261 THR A N 1
ATOM 2161 C CA . THR A 1 261 ? 17.222 6.213 -27.221 1.00 85.75 261 THR A CA 1
ATOM 2162 C C . THR A 1 261 ? 18.215 7.281 -26.746 1.00 85.75 261 THR A C 1
ATOM 2164 O O . THR A 1 261 ? 18.324 8.322 -27.389 1.00 85.75 261 THR A O 1
ATOM 2167 N N . TYR A 1 262 ? 18.933 7.053 -25.642 1.00 86.38 262 TYR A N 1
ATOM 2168 C CA . TYR A 1 262 ? 19.914 7.977 -25.054 1.00 86.38 262 TYR A CA 1
ATOM 2169 C C . TYR A 1 262 ? 21.355 7.443 -25.119 1.00 86.38 262 TYR A C 1
ATOM 2171 O O . TYR A 1 262 ? 22.246 7.932 -24.418 1.00 86.38 262 TYR A O 1
ATOM 2179 N N . LEU A 1 263 ? 21.611 6.449 -25.972 1.00 88.00 263 LEU A N 1
ATOM 2180 C CA . LEU A 1 263 ? 22.943 5.892 -26.183 1.00 88.00 263 LEU A CA 1
ATOM 2181 C C . LEU A 1 263 ? 23.896 6.944 -26.782 1.00 88.00 263 LEU A C 1
ATOM 2183 O O . LEU A 1 263 ? 23.706 7.408 -27.905 1.00 88.00 263 LEU A O 1
ATOM 2187 N N . VAL A 1 264 ? 24.969 7.287 -26.066 1.00 87.62 264 VAL A N 1
ATOM 2188 C CA . VAL A 1 264 ? 25.970 8.258 -26.535 1.00 87.62 264 VAL A CA 1
ATOM 2189 C C . VAL A 1 264 ? 26.819 7.632 -27.651 1.00 87.62 264 VAL A C 1
ATOM 2191 O O . VAL A 1 264 ? 27.351 6.538 -27.478 1.00 87.62 264 VAL A O 1
ATOM 2194 N N . PRO A 1 265 ? 26.995 8.250 -28.824 1.00 80.94 265 PRO A N 1
ATOM 2195 C CA . PRO A 1 265 ? 27.880 7.691 -29.842 1.00 80.94 265 PRO A CA 1
ATOM 2196 C C . PRO A 1 265 ? 29.317 7.548 -29.317 1.00 80.94 265 PRO A C 1
ATOM 2198 O O . PRO A 1 265 ? 29.828 8.438 -28.639 1.00 80.94 265 PRO A O 1
ATOM 2201 N N . LEU A 1 266 ? 29.986 6.438 -29.638 1.00 72.56 266 LEU A N 1
ATOM 2202 C CA . LEU A 1 266 ? 31.427 6.337 -29.402 1.00 72.56 266 LEU A CA 1
ATOM 2203 C C . LEU A 1 266 ? 32.150 7.342 -30.308 1.00 72.56 266 LEU A C 1
ATOM 2205 O O . LEU A 1 266 ? 31.727 7.578 -31.442 1.00 72.56 266 LEU A O 1
ATOM 2209 N N . ALA A 1 267 ? 33.247 7.922 -29.817 1.00 70.69 267 ALA A N 1
ATOM 2210 C CA . ALA A 1 267 ? 34.094 8.786 -30.633 1.00 70.69 267 ALA A CA 1
ATOM 2211 C C . ALA A 1 267 ? 34.556 8.043 -31.899 1.00 70.69 267 ALA A C 1
ATOM 2213 O O . ALA A 1 267 ? 34.793 6.832 -31.868 1.00 70.69 267 ALA A O 1
ATOM 2214 N N . ALA A 1 268 ? 34.687 8.761 -33.017 1.00 55.31 268 ALA A N 1
ATOM 2215 C CA . ALA A 1 268 ? 35.093 8.167 -34.287 1.00 55.31 268 ALA A CA 1
ATOM 2216 C C . ALA A 1 268 ? 36.409 7.378 -34.125 1.00 55.31 268 ALA A C 1
ATOM 2218 O O . ALA A 1 268 ? 37.429 7.933 -33.728 1.00 55.31 268 ALA A O 1
ATOM 2219 N N . GLY A 1 269 ? 36.369 6.069 -34.403 1.00 57.09 269 GLY A N 1
ATOM 2220 C CA . GLY A 1 269 ? 37.517 5.161 -34.268 1.00 57.09 269 GLY A CA 1
ATOM 2221 C C . GLY A 1 269 ? 37.596 4.380 -32.949 1.00 57.09 269 GLY A C 1
ATOM 2222 O O . GLY A 1 269 ? 38.322 3.389 -32.887 1.00 57.09 269 GLY A O 1
ATOM 2223 N N . ALA A 1 270 ? 36.813 4.734 -31.926 1.00 60.44 270 ALA A N 1
ATOM 2224 C CA . ALA A 1 270 ? 36.677 3.918 -30.724 1.00 60.44 270 ALA A CA 1
ATOM 2225 C C . ALA A 1 270 ? 35.787 2.702 -31.029 1.00 60.44 270 ALA A C 1
ATOM 2227 O O . ALA A 1 270 ? 34.562 2.795 -31.070 1.00 60.44 270 ALA A O 1
ATOM 2228 N N . ARG A 1 271 ? 36.408 1.545 -31.276 1.00 57.38 271 ARG A N 1
ATOM 2229 C CA . ARG A 1 271 ? 35.723 0.249 -31.209 1.00 57.38 271 ARG A CA 1
ATOM 2230 C C . ARG A 1 271 ? 35.881 -0.286 -29.794 1.00 57.38 271 ARG A C 1
ATOM 2232 O O . ARG A 1 271 ? 36.998 -0.315 -29.274 1.00 57.38 271 ARG A O 1
ATOM 2239 N N . SER A 1 272 ? 34.787 -0.730 -29.183 1.00 59.88 272 SER A N 1
ATOM 2240 C CA . SER A 1 272 ? 34.891 -1.620 -28.032 1.00 59.88 272 SER A CA 1
ATOM 2241 C C . SER A 1 272 ? 35.747 -2.817 -28.440 1.00 59.88 272 SER A C 1
ATOM 2243 O O . SER A 1 272 ? 35.609 -3.344 -29.549 1.00 59.88 272 SER A O 1
ATOM 2245 N N . LYS A 1 273 ? 36.701 -3.214 -27.591 1.00 62.50 273 LYS A N 1
ATOM 2246 C CA . LYS A 1 273 ? 37.464 -4.441 -27.848 1.00 62.50 273 LYS A CA 1
ATOM 2247 C C . LYS A 1 273 ? 36.454 -5.588 -27.994 1.00 62.50 273 LYS A C 1
ATOM 2249 O O . LYS A 1 273 ? 35.563 -5.659 -27.146 1.00 62.50 273 LYS A O 1
ATOM 2254 N N . PRO A 1 274 ? 36.574 -6.457 -29.016 1.00 55.81 274 PRO A N 1
ATOM 2255 C CA . PRO A 1 274 ? 35.722 -7.632 -29.120 1.00 55.81 274 PRO A CA 1
ATOM 2256 C C . PRO A 1 274 ? 35.825 -8.408 -27.809 1.00 55.81 274 PRO A C 1
ATOM 2258 O O . PRO A 1 274 ? 36.917 -8.811 -27.407 1.00 55.81 274 PRO A O 1
ATOM 2261 N N . ARG A 1 275 ? 34.704 -8.519 -27.104 1.00 66.56 275 ARG A N 1
ATOM 2262 C CA . ARG A 1 275 ? 34.562 -9.350 -25.912 1.00 66.56 275 ARG A CA 1
ATOM 2263 C C . ARG A 1 275 ? 33.786 -10.592 -26.311 1.00 66.56 275 ARG A C 1
ATOM 2265 O O . ARG A 1 275 ? 32.997 -10.545 -27.254 1.00 66.56 275 ARG A O 1
ATOM 2272 N N . GLU A 1 276 ? 34.034 -11.691 -25.611 1.00 74.31 276 GLU A N 1
ATOM 2273 C CA . GLU A 1 276 ? 33.211 -12.883 -25.778 1.00 74.31 276 GLU A CA 1
ATOM 2274 C C . GLU A 1 276 ? 31.744 -12.541 -25.474 1.00 74.31 276 GLU A C 1
ATOM 2276 O O . GLU A 1 276 ? 31.494 -11.765 -24.544 1.00 74.31 276 GLU A O 1
ATOM 2281 N N . PRO A 1 277 ? 30.788 -13.077 -26.252 1.00 75.50 277 PRO A N 1
ATOM 2282 C CA . PRO A 1 277 ? 29.371 -12.868 -25.996 1.00 75.50 277 PRO A CA 1
ATOM 2283 C C . PRO A 1 277 ? 28.997 -13.346 -24.591 1.00 75.50 277 PRO A C 1
ATOM 2285 O O . PRO A 1 277 ? 29.165 -14.521 -24.261 1.00 75.50 277 PRO A O 1
ATOM 2288 N N . ILE A 1 278 ? 28.481 -12.444 -23.757 1.00 83.00 278 ILE A N 1
ATOM 2289 C CA . ILE A 1 278 ? 27.873 -12.812 -22.477 1.00 83.00 278 ILE A CA 1
ATOM 2290 C C . ILE A 1 278 ? 26.431 -13.249 -22.703 1.00 83.00 278 ILE A C 1
ATOM 2292 O O . ILE A 1 278 ? 25.695 -12.594 -23.435 1.00 83.00 278 ILE A O 1
ATOM 2296 N N . SER A 1 279 ? 26.006 -14.312 -22.019 1.00 88.56 279 SER A N 1
ATOM 2297 C CA . SER A 1 279 ? 24.580 -14.627 -21.969 1.00 88.56 279 SER A CA 1
ATOM 2298 C C . SER A 1 279 ? 23.862 -13.639 -21.052 1.00 88.56 279 SER A C 1
ATOM 2300 O O . SER A 1 279 ? 24.316 -13.382 -19.933 1.00 88.56 279 SER A O 1
ATOM 2302 N N . VAL A 1 280 ? 22.690 -13.161 -21.454 1.00 91.25 280 VAL A N 1
ATOM 2303 C CA . VAL A 1 280 ? 21.768 -12.366 -20.635 1.00 91.25 280 VAL A CA 1
ATOM 2304 C C . VAL A 1 280 ? 21.478 -13.026 -19.284 1.00 91.25 280 VAL A C 1
ATOM 2306 O O . VAL A 1 280 ? 21.344 -12.335 -18.281 1.00 91.25 280 VAL A O 1
ATOM 2309 N N . ARG A 1 281 ? 21.468 -14.366 -19.212 1.00 89.62 281 ARG A N 1
ATOM 2310 C CA . ARG A 1 281 ? 21.235 -15.125 -17.968 1.00 89.62 281 ARG A CA 1
ATOM 2311 C C . ARG A 1 281 ? 22.375 -14.989 -16.960 1.00 89.62 281 ARG A C 1
ATOM 2313 O O . ARG A 1 281 ? 22.186 -15.284 -15.784 1.00 89.62 281 ARG A O 1
ATOM 2320 N N . SER A 1 282 ? 23.554 -14.575 -17.419 1.00 91.69 282 SER A N 1
ATOM 2321 C CA . SER A 1 282 ? 24.718 -14.322 -16.567 1.00 91.69 282 SER A CA 1
ATOM 2322 C C . SER A 1 282 ? 24.786 -12.879 -16.061 1.00 91.69 282 SER A C 1
ATOM 2324 O O . SER A 1 282 ? 25.499 -12.601 -15.096 1.00 91.69 282 SER A O 1
ATOM 2326 N N . LEU A 1 283 ? 24.035 -11.963 -16.680 1.00 92.31 283 LEU A N 1
ATOM 2327 C CA . LEU A 1 283 ? 24.010 -10.562 -16.293 1.00 92.31 283 LEU A CA 1
ATOM 2328 C C . LEU A 1 283 ? 23.175 -10.343 -15.031 1.00 92.31 283 LEU A C 1
ATOM 2330 O O . LEU A 1 283 ? 22.097 -10.905 -14.853 1.00 92.31 283 LEU A O 1
ATOM 2334 N N . LYS A 1 284 ? 23.678 -9.469 -14.161 1.00 93.00 284 LYS A N 1
ATOM 2335 C CA . LYS A 1 284 ? 22.986 -9.003 -12.960 1.00 93.00 284 LYS A CA 1
ATOM 2336 C C . LYS A 1 284 ? 23.070 -7.486 -12.906 1.00 93.00 284 LYS A C 1
ATOM 2338 O O . LYS A 1 284 ? 24.123 -6.920 -13.193 1.00 93.00 284 LYS A O 1
ATOM 2343 N N . LEU A 1 285 ? 21.975 -6.848 -12.513 1.00 93.56 285 LEU A N 1
ATOM 2344 C CA . LEU A 1 285 ? 21.918 -5.418 -12.243 1.00 93.56 285 LEU A CA 1
ATOM 2345 C C . LEU A 1 285 ? 21.485 -5.217 -10.793 1.00 93.56 285 LEU A C 1
ATOM 2347 O O . LEU A 1 285 ? 20.571 -5.888 -10.320 1.00 93.56 285 LEU A O 1
ATOM 2351 N N . LEU A 1 286 ? 22.174 -4.319 -10.096 1.00 92.81 286 LEU A N 1
ATOM 2352 C CA . LEU A 1 286 ? 21.896 -3.969 -8.711 1.00 92.81 286 LEU A CA 1
ATOM 2353 C C . LEU A 1 286 ? 21.631 -2.470 -8.636 1.00 92.81 286 LEU A C 1
ATOM 2355 O O . LEU A 1 286 ? 22.477 -1.675 -9.039 1.00 92.81 286 LEU A O 1
ATOM 2359 N N . ASP A 1 287 ? 20.485 -2.116 -8.069 1.00 89.56 287 ASP A N 1
ATOM 2360 C CA . ASP A 1 287 ? 20.195 -0.765 -7.610 1.00 89.56 287 ASP A CA 1
ATOM 2361 C C . ASP A 1 287 ? 20.037 -0.812 -6.079 1.00 89.56 287 ASP A C 1
ATOM 2363 O O . ASP A 1 287 ? 19.007 -1.277 -5.587 1.00 89.56 287 ASP A O 1
ATOM 2367 N N . PRO A 1 288 ? 21.068 -0.417 -5.306 1.00 83.62 288 PRO A N 1
ATOM 2368 C CA . PRO A 1 288 ? 21.063 -0.540 -3.849 1.00 83.62 288 PRO A CA 1
ATOM 2369 C C . PRO A 1 288 ? 20.170 0.500 -3.154 1.00 83.62 288 PRO A C 1
ATOM 2371 O O . PRO A 1 288 ? 20.020 0.448 -1.936 1.00 83.62 288 PRO A O 1
ATOM 2374 N N . ALA A 1 289 ? 19.592 1.445 -3.902 1.00 77.25 289 ALA A N 1
ATOM 2375 C CA . ALA A 1 289 ? 18.703 2.484 -3.393 1.00 77.25 289 ALA A CA 1
ATOM 2376 C C . ALA A 1 289 ? 17.504 2.663 -4.337 1.00 77.25 289 ALA A C 1
ATOM 2378 O O . ALA A 1 289 ? 17.146 3.781 -4.707 1.00 77.25 289 ALA A O 1
ATOM 2379 N N . SER A 1 290 ? 16.887 1.543 -4.729 1.00 72.62 290 SER A N 1
ATOM 2380 C CA . SER A 1 290 ? 15.981 1.493 -5.877 1.00 72.62 290 SER A CA 1
ATOM 2381 C C . SER A 1 290 ? 14.740 2.367 -5.765 1.00 72.62 290 SER A C 1
ATOM 2383 O O . SER A 1 290 ? 14.177 2.734 -6.794 1.00 72.62 290 SER A O 1
ATOM 2385 N N . GLY A 1 291 ? 14.290 2.705 -4.552 1.00 71.12 291 GLY A N 1
ATOM 2386 C CA . GLY A 1 291 ? 13.059 3.469 -4.343 1.00 71.12 291 GLY A CA 1
ATOM 2387 C C . GLY A 1 291 ? 11.900 2.857 -5.139 1.00 71.12 291 GLY A C 1
ATOM 2388 O O . GLY A 1 291 ? 11.630 1.665 -5.030 1.00 71.12 291 GLY A O 1
ATOM 2389 N N . SER A 1 292 ? 11.284 3.645 -6.023 1.00 66.88 292 SER A N 1
ATOM 2390 C CA . SER A 1 292 ? 10.233 3.221 -6.967 1.00 66.88 292 SER A CA 1
ATOM 2391 C C . SER A 1 292 ? 10.720 2.362 -8.150 1.00 66.88 292 SER A C 1
ATOM 2393 O O . SER A 1 292 ? 10.003 2.184 -9.130 1.00 66.88 292 SER A O 1
ATOM 2395 N N . ALA A 1 293 ? 11.945 1.844 -8.079 1.00 80.44 293 ALA A N 1
ATOM 2396 C CA . ALA A 1 293 ? 12.549 0.877 -8.989 1.00 80.44 293 ALA A CA 1
ATOM 2397 C C . ALA A 1 293 ? 12.652 1.325 -10.459 1.00 80.44 293 ALA A C 1
ATOM 2399 O O . ALA A 1 293 ? 12.742 0.485 -11.349 1.00 80.44 293 ALA A O 1
ATOM 2400 N N . HIS A 1 294 ? 12.706 2.631 -10.742 1.00 75.38 294 HIS A N 1
ATOM 2401 C CA . HIS A 1 294 ? 12.724 3.152 -12.120 1.00 75.38 294 HIS A CA 1
ATOM 2402 C C . HIS A 1 294 ? 13.891 2.619 -12.960 1.00 75.38 294 HIS A C 1
ATOM 2404 O O . HIS A 1 294 ? 13.703 2.288 -14.133 1.00 75.38 294 HIS A O 1
ATOM 2410 N N . PHE A 1 295 ? 15.080 2.488 -12.363 1.00 86.19 295 PHE A N 1
ATOM 2411 C CA . PHE A 1 295 ? 16.226 1.853 -13.016 1.00 86.19 295 PHE A CA 1
ATOM 2412 C C . PHE A 1 295 ? 15.964 0.381 -13.323 1.00 86.19 295 PHE A C 1
ATOM 2414 O O . PHE A 1 295 ? 16.261 -0.066 -14.427 1.00 86.19 295 PHE A O 1
ATOM 2421 N N . LEU A 1 296 ? 15.386 -0.356 -12.372 1.00 91.25 296 LEU A N 1
ATOM 2422 C CA . LEU A 1 296 ? 15.110 -1.785 -12.513 1.00 91.25 296 LEU A CA 1
ATOM 2423 C C . LEU A 1 296 ? 14.022 -2.054 -13.557 1.00 91.25 296 LEU A C 1
ATOM 2425 O O . LEU A 1 296 ? 14.173 -2.980 -14.346 1.00 91.25 296 LEU A O 1
ATOM 2429 N N . LEU A 1 297 ? 12.970 -1.230 -13.606 1.00 85.12 297 LEU A N 1
ATOM 2430 C CA . LEU A 1 297 ? 11.896 -1.340 -14.596 1.00 85.12 297 LEU A CA 1
ATOM 2431 C C . LEU A 1 297 ? 12.428 -1.126 -16.015 1.00 85.12 297 LEU A C 1
ATOM 2433 O O . LEU A 1 297 ? 12.221 -1.966 -16.883 1.00 85.12 297 LEU A O 1
ATOM 2437 N N . TYR A 1 298 ? 13.188 -0.052 -16.246 1.00 86.25 298 TYR A N 1
ATOM 2438 C CA . TYR A 1 298 ? 13.755 0.181 -17.575 1.00 86.25 298 TYR A CA 1
ATOM 2439 C C . TYR A 1 298 ? 14.842 -0.844 -17.939 1.00 86.25 298 TYR A C 1
ATOM 2441 O O . TYR A 1 298 ? 14.920 -1.300 -19.079 1.00 86.25 298 TYR A O 1
ATOM 2449 N N . ALA A 1 299 ? 15.666 -1.262 -16.974 1.00 94.88 299 ALA A N 1
ATOM 2450 C CA . ALA A 1 299 ? 16.627 -2.339 -17.189 1.00 94.88 299 ALA A CA 1
ATOM 2451 C C . ALA A 1 299 ? 15.941 -3.666 -17.536 1.00 94.88 299 ALA A C 1
ATOM 2453 O O . ALA A 1 299 ? 16.464 -4.418 -18.357 1.00 94.88 299 ALA A O 1
ATOM 2454 N N . PHE A 1 300 ? 14.779 -3.953 -16.943 1.00 93.56 300 PHE A N 1
ATOM 2455 C CA . PHE A 1 300 ? 13.994 -5.139 -17.259 1.00 93.56 300 PHE A CA 1
ATOM 2456 C C . PHE A 1 300 ? 13.555 -5.152 -18.725 1.00 93.56 300 PHE A C 1
ATOM 2458 O O . PHE A 1 300 ? 13.687 -6.192 -19.363 1.00 93.56 300 PHE A O 1
ATOM 2465 N N . ASP A 1 301 ? 13.134 -4.018 -19.295 1.00 89.25 301 ASP A N 1
ATOM 2466 C CA . ASP A 1 301 ? 12.795 -3.932 -20.725 1.00 89.25 301 ASP A CA 1
ATOM 2467 C C . ASP A 1 301 ? 13.980 -4.338 -21.613 1.00 89.25 301 ASP A C 1
ATOM 2469 O O . ASP A 1 301 ? 13.828 -5.097 -22.578 1.00 89.25 301 ASP A O 1
ATOM 2473 N N . LEU A 1 302 ? 15.185 -3.875 -21.258 1.00 93.94 302 LEU A N 1
ATOM 2474 C CA . LEU A 1 302 ? 16.409 -4.246 -21.961 1.00 93.94 302 LEU A CA 1
ATOM 2475 C C . LEU A 1 302 ? 16.729 -5.734 -21.775 1.00 93.94 302 LEU A C 1
ATOM 2477 O O . LEU A 1 302 ? 16.941 -6.430 -22.766 1.00 93.94 302 LEU A O 1
ATOM 2481 N N . PHE A 1 303 ? 16.708 -6.246 -20.540 1.00 95.44 303 PHE A N 1
ATOM 2482 C CA . PHE A 1 303 ? 16.932 -7.668 -20.256 1.00 95.44 303 PHE A CA 1
ATOM 2483 C C . PHE A 1 303 ? 15.939 -8.570 -20.978 1.00 95.44 303 PHE A C 1
ATOM 2485 O O . PHE A 1 303 ? 16.323 -9.603 -21.520 1.00 95.44 303 PHE A O 1
ATOM 2492 N N . PHE A 1 304 ? 14.668 -8.184 -21.014 1.00 91.00 304 PHE A N 1
ATOM 2493 C CA . PHE A 1 304 ? 13.631 -8.937 -21.693 1.00 91.00 304 PHE A CA 1
ATOM 2494 C C . PHE A 1 304 ? 13.887 -8.984 -23.198 1.00 91.00 304 PHE A C 1
ATOM 2496 O O . PHE A 1 304 ? 13.793 -10.052 -23.804 1.00 91.00 304 PHE A O 1
ATOM 2503 N N . GLN A 1 305 ? 14.283 -7.865 -23.807 1.00 91.38 305 GLN A N 1
ATOM 2504 C CA . GL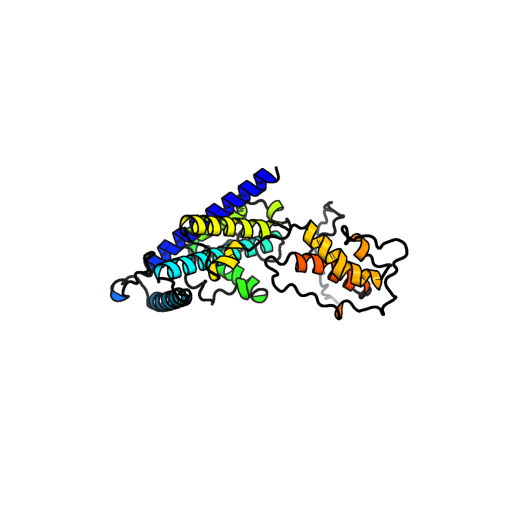N A 1 305 ? 14.653 -7.842 -25.218 1.00 91.38 305 GLN A CA 1
ATOM 2505 C C . GLN A 1 305 ? 15.902 -8.691 -25.509 1.00 91.38 305 GLN A C 1
ATOM 2507 O O . GLN A 1 305 ? 15.884 -9.468 -26.460 1.00 91.38 305 GLN A O 1
ATOM 2512 N N . MET A 1 306 ? 16.941 -8.614 -24.672 1.00 93.19 306 MET A N 1
ATOM 2513 C CA . MET A 1 306 ? 18.137 -9.467 -24.775 1.00 93.19 306 MET A CA 1
ATOM 2514 C C . MET A 1 306 ? 17.775 -10.954 -24.670 1.00 93.19 306 MET A C 1
ATOM 2516 O O . MET A 1 306 ? 18.187 -11.775 -25.484 1.00 93.19 306 MET A O 1
ATOM 2520 N N . TRP A 1 307 ? 16.929 -11.306 -23.703 1.00 91.62 307 TRP A N 1
ATOM 2521 C CA . TRP A 1 307 ? 16.452 -12.671 -23.510 1.00 91.62 307 TRP A CA 1
ATOM 2522 C C . TRP A 1 307 ? 15.641 -13.195 -24.694 1.00 91.62 307 TRP A C 1
ATOM 2524 O O . TRP A 1 307 ? 15.812 -14.348 -25.091 1.00 91.62 307 TRP A O 1
ATOM 2534 N N . ARG A 1 308 ? 14.808 -12.354 -25.314 1.00 86.62 308 ARG A N 1
ATOM 2535 C CA . ARG A 1 308 ? 14.080 -12.710 -26.542 1.00 86.62 308 ARG A CA 1
ATOM 2536 C C . ARG A 1 308 ? 15.006 -12.993 -27.723 1.00 86.62 308 ARG A C 1
ATOM 2538 O O . ARG A 1 308 ? 14.633 -13.789 -28.581 1.00 86.62 308 ARG A O 1
ATOM 2545 N N . GLU A 1 309 ? 16.161 -12.338 -27.785 1.00 88.06 309 GLU A N 1
ATOM 2546 C CA . GLU A 1 309 ? 17.173 -12.575 -28.821 1.00 88.06 309 GLU A CA 1
ATOM 2547 C C . GLU A 1 309 ? 17.905 -13.906 -28.598 1.00 88.06 309 GLU A C 1
ATOM 2549 O O . GLU A 1 309 ? 18.121 -14.642 -29.558 1.00 88.06 309 GLU A O 1
ATOM 2554 N N . GLU A 1 310 ? 18.208 -14.265 -27.347 1.00 88.25 310 GLU A N 1
ATOM 2555 C CA . GLU A 1 310 ? 18.844 -15.549 -27.005 1.00 88.25 310 GLU A CA 1
ATOM 2556 C C . GLU A 1 310 ? 17.899 -16.757 -27.037 1.00 88.25 310 GLU A C 1
ATOM 2558 O O . GLU A 1 310 ? 18.356 -17.889 -27.172 1.00 88.25 310 GLU A O 1
ATOM 2563 N N . CYS A 1 311 ? 16.588 -16.548 -26.891 1.00 82.44 311 CYS A N 1
ATOM 2564 C CA . CYS A 1 311 ? 15.585 -17.617 -26.849 1.00 82.44 311 CYS A CA 1
ATOM 2565 C C . CYS A 1 311 ? 14.605 -17.535 -28.044 1.00 82.44 311 CYS A C 1
ATOM 2567 O O . CYS A 1 311 ? 13.410 -17.282 -27.852 1.00 82.44 311 CYS A O 1
ATOM 2569 N N . PRO A 1 312 ? 15.062 -17.759 -29.294 1.00 68.25 312 PRO A N 1
ATOM 2570 C CA . PRO A 1 312 ? 14.226 -17.620 -30.487 1.00 68.25 312 PRO A CA 1
ATOM 2571 C C . PRO A 1 312 ? 13.126 -18.690 -30.594 1.00 68.25 312 PRO A C 1
ATOM 2573 O O . PRO A 1 312 ? 12.105 -18.432 -31.230 1.00 68.25 312 PRO A O 1
ATOM 2576 N N . ASP A 1 313 ? 13.282 -19.838 -29.930 1.00 70.00 313 ASP A N 1
ATOM 2577 C CA . ASP A 1 313 ? 12.366 -20.987 -30.021 1.00 70.00 313 ASP A CA 1
ATOM 2578 C C . ASP A 1 313 ? 11.109 -20.869 -29.150 1.00 70.00 313 ASP A C 1
ATOM 2580 O O . ASP A 1 313 ? 10.267 -21.768 -29.125 1.00 70.00 313 ASP A O 1
ATOM 2584 N N . ILE A 1 314 ? 10.939 -19.753 -28.438 1.00 65.25 314 ILE A N 1
ATOM 2585 C CA . ILE A 1 314 ? 9.717 -19.511 -27.675 1.00 65.25 314 ILE A CA 1
ATOM 2586 C C . ILE A 1 314 ? 8.533 -19.417 -28.655 1.00 65.25 314 ILE A C 1
ATOM 2588 O O . ILE A 1 314 ? 8.553 -18.559 -29.558 1.00 65.25 314 ILE A O 1
ATOM 2592 N N . PRO A 1 315 ? 7.493 -20.258 -28.476 1.00 61.72 315 PRO A N 1
ATOM 2593 C CA . PRO A 1 315 ? 6.363 -20.327 -29.388 1.00 61.72 315 PRO A CA 1
ATOM 2594 C C . PRO A 1 315 ? 5.694 -18.971 -29.613 1.00 61.72 315 PRO A C 1
ATOM 2596 O O . PRO A 1 315 ? 5.541 -18.162 -28.697 1.00 61.72 315 PRO A O 1
ATOM 2599 N N . SER A 1 316 ? 5.242 -18.727 -30.842 1.00 56.88 316 SER A N 1
ATOM 2600 C CA . SER A 1 316 ? 4.641 -17.450 -31.247 1.00 56.88 316 SER A CA 1
ATOM 2601 C C . SER A 1 316 ? 3.431 -17.033 -30.401 1.00 56.88 316 SER A C 1
ATOM 2603 O O . SER A 1 316 ? 3.221 -15.838 -30.218 1.00 56.88 316 SER A O 1
ATOM 2605 N N . TRP A 1 317 ? 2.688 -17.984 -29.823 1.00 58.66 317 TRP A N 1
ATOM 2606 C CA . TRP A 1 317 ? 1.553 -17.703 -28.935 1.00 58.66 317 TRP A CA 1
ATOM 2607 C C . TRP A 1 317 ? 1.961 -17.036 -27.611 1.00 58.66 317 TRP A C 1
ATOM 2609 O O . TRP A 1 317 ? 1.196 -16.246 -27.066 1.00 58.66 317 TRP A O 1
ATOM 2619 N N . TRP A 1 318 ? 3.186 -17.266 -27.128 1.00 54.16 318 TRP A N 1
ATOM 2620 C CA . TRP A 1 318 ? 3.741 -16.546 -25.978 1.00 54.16 318 TRP A CA 1
ATOM 2621 C C . TRP A 1 318 ? 4.075 -15.090 -26.337 1.00 54.16 318 TRP A C 1
ATOM 2623 O O . TRP A 1 318 ? 3.919 -14.189 -25.519 1.00 54.16 318 TRP A O 1
ATOM 2633 N N . ARG A 1 319 ? 4.460 -14.821 -27.595 1.00 50.81 319 ARG A N 1
ATOM 2634 C CA . ARG A 1 319 ? 4.753 -13.459 -28.088 1.00 50.81 319 ARG A CA 1
ATOM 2635 C C . ARG A 1 319 ? 3.505 -12.572 -28.136 1.00 50.81 319 ARG A C 1
ATOM 2637 O O . ARG A 1 319 ? 3.632 -11.362 -27.999 1.00 50.81 319 ARG A O 1
ATOM 2644 N N . SER A 1 320 ? 2.323 -13.164 -28.308 1.00 45.12 320 SER A N 1
ATOM 2645 C CA . SER A 1 320 ? 1.021 -12.478 -28.294 1.00 45.12 320 SER A CA 1
ATOM 2646 C C . SER A 1 320 ? 0.405 -12.300 -26.900 1.00 45.12 320 SER A C 1
ATOM 2648 O O . SER A 1 320 ? -0.576 -11.576 -26.776 1.00 45.12 320 SER A O 1
ATOM 2650 N N . CYS A 1 321 ? 0.960 -12.941 -25.867 1.00 40.31 321 CYS A N 1
ATOM 2651 C CA . CYS A 1 321 ? 0.466 -12.882 -24.485 1.00 40.31 321 CYS A CA 1
ATOM 2652 C C . CYS A 1 321 ? 1.313 -11.978 -23.573 1.00 40.31 321 CYS A C 1
ATOM 2654 O O . CYS A 1 321 ? 1.147 -12.024 -22.357 1.00 40.31 321 CYS A O 1
ATOM 2656 N N . SER A 1 322 ? 2.221 -11.167 -24.131 1.00 38.62 322 SER A N 1
ATOM 2657 C CA . SER A 1 322 ? 2.993 -10.215 -23.329 1.00 38.62 322 SER A CA 1
ATOM 2658 C C . SER A 1 322 ? 2.028 -9.227 -22.647 1.00 38.62 322 SER A C 1
ATOM 2660 O O . SER A 1 322 ? 1.249 -8.589 -23.355 1.00 38.62 322 SER A O 1
ATOM 2662 N N . PRO A 1 323 ? 2.057 -9.066 -21.310 1.00 40.19 323 PRO A N 1
ATOM 2663 C CA . PRO A 1 323 ? 1.170 -8.141 -20.595 1.00 40.19 323 PRO A CA 1
ATOM 2664 C C . PRO A 1 323 ? 1.489 -6.661 -20.872 1.00 40.19 323 PRO A C 1
ATOM 2666 O O . PRO A 1 323 ? 0.755 -5.776 -20.444 1.00 40.19 323 PRO A O 1
ATOM 2669 N N . TRP A 1 324 ? 2.570 -6.388 -21.607 1.00 35.25 324 TRP A N 1
ATOM 2670 C CA . TRP A 1 324 ? 2.998 -5.051 -21.996 1.00 35.25 324 TRP A CA 1
ATOM 2671 C C . TRP A 1 324 ? 2.578 -4.764 -23.442 1.00 35.25 324 TRP A C 1
ATOM 2673 O O . TRP A 1 324 ? 2.966 -5.524 -24.339 1.00 35.25 324 TRP A O 1
ATOM 2683 N N . PRO A 1 325 ? 1.813 -3.688 -23.707 1.00 36.56 325 PRO A N 1
ATOM 2684 C CA . PRO A 1 325 ? 1.454 -3.332 -25.066 1.00 36.56 325 PRO A CA 1
ATOM 2685 C C . PRO A 1 325 ? 2.723 -2.995 -25.849 1.00 36.56 325 PRO A C 1
ATOM 2687 O O . PRO A 1 325 ? 3.414 -2.018 -25.570 1.00 36.56 325 PRO A O 1
ATOM 2690 N N . THR A 1 326 ? 3.030 -3.780 -26.882 1.00 40.09 326 THR A N 1
ATOM 2691 C CA . THR A 1 326 ? 3.937 -3.316 -27.932 1.00 40.09 326 THR A CA 1
ATOM 2692 C C . THR A 1 326 ? 3.313 -2.065 -28.546 1.00 40.09 326 THR A C 1
ATOM 2694 O O . THR A 1 326 ? 2.169 -2.128 -28.993 1.00 40.09 326 THR A O 1
ATOM 2697 N N . HIS A 1 327 ? 4.051 -0.951 -28.577 1.00 37.53 327 HIS A N 1
ATOM 2698 C CA . HIS A 1 327 ? 3.636 0.400 -29.006 1.00 37.53 327 HIS A CA 1
ATOM 2699 C C . HIS A 1 327 ? 3.031 0.536 -30.430 1.00 37.53 327 HIS A C 1
ATOM 2701 O O . HIS A 1 327 ? 2.847 1.644 -30.928 1.00 37.53 327 HIS A O 1
ATOM 2707 N N . HIS A 1 328 ? 2.675 -0.558 -31.100 1.00 32.97 328 HIS A N 1
ATOM 2708 C CA . HIS A 1 328 ? 2.152 -0.576 -32.459 1.00 32.97 328 HIS A CA 1
ATOM 2709 C C . HIS A 1 328 ? 0.951 -1.514 -32.624 1.00 32.97 328 HIS A C 1
ATOM 2711 O O . HIS A 1 328 ? 1.023 -2.450 -33.408 1.00 32.97 328 HIS A O 1
ATOM 2717 N N . SER A 1 329 ? -0.166 -1.262 -31.934 1.00 29.05 329 SER A N 1
ATOM 2718 C CA . SER A 1 329 ? -1.500 -1.650 -32.438 1.00 29.05 329 SER A CA 1
ATOM 2719 C C . SER A 1 329 ? -2.626 -1.200 -31.505 1.00 29.05 329 SER A C 1
ATOM 2721 O O . SER A 1 329 ? -3.212 -2.005 -30.785 1.00 29.05 329 SER A O 1
ATOM 2723 N N . LEU A 1 330 ? -2.984 0.083 -31.555 1.00 28.61 330 LEU A N 1
ATOM 2724 C CA . LEU A 1 330 ? -4.308 0.541 -31.133 1.00 28.61 330 LEU A CA 1
ATOM 2725 C C . LEU A 1 330 ? -5.256 0.450 -32.333 1.00 28.61 330 LEU A C 1
ATOM 2727 O O . LEU A 1 330 ? -5.485 1.434 -33.023 1.00 28.61 330 LEU A O 1
ATOM 2731 N N . HIS A 1 331 ? -5.792 -0.742 -32.597 1.00 28.25 331 HIS A N 1
ATOM 2732 C CA . HIS A 1 331 ? -7.067 -0.887 -33.302 1.00 28.25 331 HIS A CA 1
ATOM 2733 C C . HIS A 1 331 ? -7.784 -2.154 -32.813 1.00 28.25 331 HIS A C 1
ATOM 2735 O O . HIS A 1 331 ? -7.245 -3.253 -32.963 1.00 28.25 331 HIS A O 1
ATOM 2741 N N . PRO A 1 332 ? -9.000 -2.042 -32.252 1.00 29.39 332 PRO A N 1
ATOM 2742 C CA . PRO A 1 332 ? -9.744 -3.201 -31.790 1.00 29.39 332 PRO A CA 1
ATOM 2743 C C . PRO A 1 332 ? -10.337 -3.937 -32.996 1.00 29.39 332 PRO A C 1
ATOM 2745 O O . PRO A 1 332 ? -11.217 -3.423 -33.686 1.00 29.39 332 PRO A O 1
ATOM 2748 N N . ARG A 1 333 ? -9.875 -5.165 -33.260 1.00 28.38 333 ARG A N 1
ATOM 2749 C CA . ARG A 1 333 ? -10.618 -6.100 -34.115 1.00 28.38 333 ARG A CA 1
ATOM 2750 C C . ARG A 1 333 ? -11.652 -6.823 -33.260 1.00 28.38 333 ARG A C 1
ATOM 2752 O O . ARG A 1 333 ? -11.315 -7.619 -32.389 1.00 28.38 333 ARG A O 1
ATOM 2759 N N . SER A 1 334 ? -12.919 -6.538 -33.533 1.00 37.03 334 SER A N 1
ATOM 2760 C CA . SER A 1 334 ? -14.074 -7.250 -33.000 1.00 37.03 334 SER A CA 1
ATOM 2761 C C . SER A 1 334 ? -14.057 -8.718 -33.450 1.00 37.03 334 SER A C 1
ATOM 2763 O O . SER A 1 334 ? -14.117 -9.028 -34.638 1.00 37.03 334 SER A O 1
ATOM 2765 N N . GLY A 1 335 ? -13.977 -9.642 -32.491 1.00 29.27 335 GLY A N 1
ATOM 2766 C CA . GLY A 1 335 ? -13.978 -11.084 -32.736 1.00 29.27 335 GLY A CA 1
ATOM 2767 C C . GLY A 1 335 ? -14.930 -11.803 -31.788 1.00 29.27 335 GLY A C 1
ATOM 2768 O O . GLY A 1 335 ? -14.592 -12.069 -30.640 1.00 29.27 335 GLY A O 1
ATOM 2769 N N . ARG A 1 336 ? -16.138 -12.119 -32.272 1.00 29.31 336 ARG A N 1
ATOM 2770 C CA . ARG A 1 336 ? -17.118 -12.984 -31.592 1.00 29.31 336 ARG A CA 1
ATOM 2771 C C . ARG A 1 336 ? -16.515 -14.366 -31.331 1.00 29.31 336 ARG A C 1
ATOM 2773 O O . ARG A 1 336 ? -16.253 -15.111 -32.273 1.00 29.31 336 ARG A O 1
ATOM 2780 N N . TRP A 1 337 ? -16.424 -14.757 -30.065 1.00 26.95 337 TRP A N 1
ATOM 2781 C CA . TRP A 1 337 ? -16.184 -16.144 -29.673 1.00 26.95 337 TRP A CA 1
ATOM 2782 C C . TRP A 1 337 ? -17.446 -16.988 -29.920 1.00 26.95 337 TRP A C 1
ATOM 2784 O O . TRP A 1 337 ? -18.413 -16.926 -29.162 1.00 26.95 337 TRP A O 1
ATOM 2794 N N . ARG A 1 338 ? -17.458 -17.793 -30.991 1.00 28.08 338 ARG A N 1
ATOM 2795 C CA . ARG A 1 338 ? -18.417 -18.900 -31.151 1.00 28.08 338 ARG A CA 1
ATOM 2796 C C . ARG A 1 338 ? -17.909 -20.105 -30.355 1.00 28.08 338 ARG A C 1
ATOM 2798 O O . ARG A 1 338 ? -16.902 -20.704 -30.717 1.00 28.08 338 ARG A O 1
ATOM 2805 N N . ARG A 1 339 ? -18.632 -20.485 -29.298 1.00 28.19 339 ARG A N 1
ATOM 2806 C CA . ARG A 1 339 ? -18.463 -21.782 -28.622 1.00 28.19 339 ARG A CA 1
ATOM 2807 C C . ARG A 1 339 ? -18.861 -22.905 -29.584 1.00 28.19 339 ARG A C 1
ATOM 2809 O O . ARG A 1 339 ? -19.986 -22.913 -30.079 1.00 28.19 339 ARG A O 1
ATOM 2816 N N . SER A 1 340 ? -17.953 -23.844 -29.841 1.00 29.55 340 SER A N 1
ATOM 2817 C CA . SER A 1 340 ? -18.282 -25.107 -30.506 1.00 29.55 340 SER A CA 1
ATOM 2818 C C . SER A 1 340 ? -18.685 -26.132 -29.444 1.00 29.55 340 SER A C 1
ATOM 2820 O O . SER A 1 340 ? -17.896 -26.505 -28.581 1.00 29.55 340 SER A O 1
ATOM 2822 N N . SER A 1 341 ? -19.945 -26.557 -29.472 1.00 30.98 341 SER A N 1
ATOM 2823 C CA . SER A 1 341 ? -20.428 -27.710 -28.720 1.00 30.98 341 SER A CA 1
ATOM 2824 C C . SER A 1 341 ? -20.217 -28.964 -29.570 1.00 30.98 341 SER A C 1
ATOM 2826 O O . SER A 1 341 ? -20.821 -29.129 -30.629 1.00 30.98 341 SER A O 1
ATOM 2828 N N . ARG A 1 342 ? -19.335 -29.861 -29.121 1.00 29.89 342 ARG A N 1
ATOM 2829 C CA . ARG A 1 342 ? -19.269 -31.230 -29.644 1.00 29.89 342 ARG A CA 1
ATOM 2830 C C . ARG A 1 342 ? -20.443 -32.011 -29.054 1.00 29.89 342 ARG A C 1
ATOM 2832 O O . ARG A 1 342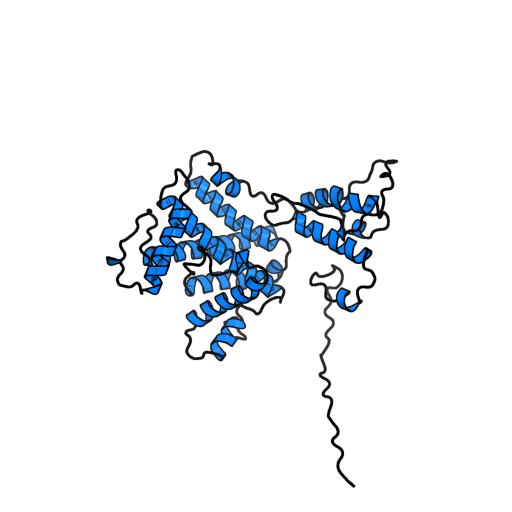 ? -20.476 -32.252 -27.853 1.00 29.89 342 ARG A O 1
ATOM 2839 N N . ARG A 1 343 ? -21.412 -32.370 -29.899 1.00 31.12 343 ARG A N 1
ATOM 2840 C CA . ARG A 1 343 ? -22.423 -33.390 -29.595 1.00 31.12 343 ARG A CA 1
ATOM 2841 C C . ARG A 1 343 ? -21.777 -34.768 -29.727 1.00 31.12 343 ARG A C 1
ATOM 2843 O O . ARG A 1 343 ? -21.226 -35.083 -30.779 1.00 31.12 343 ARG A O 1
ATOM 2850 N N . SER A 1 344 ? -21.846 -35.559 -28.664 1.00 32.22 344 SER A N 1
ATOM 2851 C CA . SER A 1 344 ? -21.668 -37.007 -28.693 1.00 32.22 344 SER A CA 1
ATOM 2852 C C . SER A 1 344 ? -22.830 -37.631 -29.469 1.00 32.22 344 SER A C 1
ATOM 2854 O O . SER A 1 344 ? -23.995 -37.355 -29.188 1.00 32.22 344 SER A O 1
ATOM 2856 N N . ASN A 1 345 ? -22.502 -38.428 -30.482 1.00 32.69 345 ASN A N 1
ATOM 2857 C CA . ASN A 1 345 ? -23.455 -39.267 -31.197 1.00 32.69 345 ASN A CA 1
ATOM 2858 C C . ASN A 1 345 ? -23.494 -40.609 -30.465 1.00 32.69 345 ASN A C 1
ATOM 2860 O O . ASN A 1 345 ? -22.510 -41.345 -30.502 1.00 32.69 345 ASN A O 1
ATOM 2864 N N . ASP A 1 346 ? -24.603 -40.886 -29.786 1.00 34.38 346 ASP A N 1
ATOM 2865 C CA . ASP A 1 346 ? -24.885 -42.190 -29.198 1.00 34.38 346 ASP A CA 1
ATOM 2866 C C . ASP A 1 346 ? -25.622 -43.032 -30.246 1.00 34.38 346 ASP A C 1
ATOM 2868 O O . ASP A 1 346 ? -26.713 -42.686 -30.708 1.00 34.38 346 ASP A O 1
ATOM 2872 N N . SER A 1 347 ? -24.971 -44.099 -30.692 1.00 34.56 347 SER A N 1
ATOM 2873 C CA . SER A 1 347 ? -25.480 -45.056 -31.666 1.00 34.56 347 SER A CA 1
ATOM 2874 C C . SER A 1 347 ? -26.249 -46.164 -30.954 1.00 34.56 347 SER A C 1
ATOM 2876 O O . SER A 1 347 ? -25.651 -46.989 -30.267 1.00 34.56 347 SER A O 1
ATOM 2878 N N . SER A 1 348 ? -27.561 -46.233 -31.171 1.00 34.34 348 SER A N 1
ATOM 2879 C CA . SER A 1 348 ? -28.367 -47.420 -30.881 1.00 34.34 348 SER A CA 1
ATOM 2880 C C . SER A 1 348 ? -29.359 -47.673 -32.019 1.00 34.34 348 SER A C 1
ATOM 2882 O O . SER A 1 348 ? -30.098 -46.780 -32.428 1.00 34.34 348 SER A O 1
ATOM 2884 N N . GLY A 1 349 ? -29.348 -48.903 -32.544 1.00 37.53 349 GLY A N 1
ATOM 2885 C CA . GLY A 1 349 ? -30.387 -49.423 -33.434 1.00 37.53 349 GLY A CA 1
ATOM 2886 C C . GLY A 1 349 ? -29.882 -50.111 -34.702 1.00 37.53 349 GLY A C 1
ATOM 2887 O O . GLY A 1 349 ? -29.992 -49.539 -35.785 1.00 37.53 349 GLY A O 1
ATOM 2888 N N . ARG A 1 350 ? -29.427 -51.363 -34.594 1.00 36.19 350 ARG A N 1
ATOM 2889 C CA . ARG A 1 350 ? -30.177 -52.560 -35.030 1.00 36.19 350 ARG A CA 1
ATOM 2890 C C . ARG A 1 350 ? -29.381 -53.833 -34.789 1.00 36.19 350 ARG A C 1
ATOM 2892 O O . ARG A 1 350 ? -28.150 -53.791 -34.985 1.00 36.19 350 ARG A O 1
#

Sequence (350 aa):
MERERRFHIREVVKQCRQLLEADLDVELRRFGLMEDGRILDLDKLPHLTEADRERRLALEEAIKKEQAPGLTLQEAHRRYLQEVAFTVFNRLVGLRAFEVRGFIRETVIRRPEYGGQSLRERDIAEANPGLSPDDVLVEAYRQGCGELSEQIALLFDLSNAYSLIPPSPRVLRDVMAALSEEISEEDWREDEILGWIYQYWNEEAREEYKRSHKRRPDPDDIPVINQFYTPRWIVKFLVDNTLGRLWLEQHPASAVKTLCTYLVPLAAGARSKPREPISVRSLKLLDPASGSAHFLLYAFDLFFQMWREECPDIPSWWRSCSPWPTHHSLHPRSGRWRRSSRRSNDSSGR

pLDDT: mean 80.92, std 19.64, range [26.95, 98.31]

Radius of gyration: 25.97 Å; chains: 1; bounding box: 68×77×68 Å

Foldseek 3Di:
DVVVLLVLLLVLLVVLLVLQLVQLQVQCVLLQCHLQLDRDDVVVNPVADPVSVVLSVLLLVQLVVQDDPPDDSNVSSSVLSSLLSVLQLLLLLVLLLCVLLVNDAFLLDADVVLVRHGPQLSVQCVVPVPDDSLRSNVVSSLVSLVVCCVPVVVRSVCPDSSNSDDGGSVSSNVSSCSCHPSQDSVLSPDPCNSVSSVVSSLVVVVVVCVVVDPDDDDPVCCVSVPPDDDPLLNLLLVCCQPVVVVQCLAVVPAPLVVLSPNRDDDDVPDRNDHDHHDQLVPDDDDDPPCRVPSNVVSNVVSSVSSVCVVCVVDDVVVVVPPSDDDPPDPDDDDDDDDDDDDDDDDDDDD